Protein AF-A0A7C4FKJ3-F1 (afdb_monomer_lite)

Foldseek 3Di:
DPPVVLVVLLVVLVVLLVVLVVLLVVLVVCCVPDVVVSVVSPVVSVVSNVVSVVSNCPSVVPPVPPPPPPPPPDDPDPDPDDDPPPDPPQQFKWWWKAKPPDPGTDTDTFLAEDEDALPIKMFGADMPRDDDDPQKAKDKFQAADDPVPRPVHRHPDTDHNVRGRQVRFDDPVRCVVSVHPCVPQDVPKTKIWIFTDGNHDTSGIYIYIYDD

Secondary structure (DSSP, 8-state):
--HHHHHHHHHHHHHHHHHHHHHHHHHHHHHTT-HHHHHHHHHHHHHHHHHHHHHHHHHHTT------------------------PPPPP--EEEEEETT-SS-EEEPTT-EEEEETT-EEEEEEEESS---TT-EEEETT----GGG--S--BT--EEGGGS-GGGSPPHHHHHHTT--GGG--TT-EEEEEEEEETTEEEEEEEEEEE-

Structure (mmCIF, N/CA/C/O backbone):
data_AF-A0A7C4FKJ3-F1
#
_entry.id   AF-A0A7C4FKJ3-F1
#
loop_
_atom_site.group_PDB
_atom_site.id
_atom_site.type_symbol
_atom_site.label_atom_id
_atom_site.label_alt_id
_atom_site.label_comp_id
_atom_site.label_asym_id
_atom_site.label_entity_id
_atom_site.label_seq_id
_atom_site.pdbx_PDB_ins_code
_atom_site.Cartn_x
_atom_site.Cartn_y
_atom_site.Cartn_z
_atom_site.occupancy
_atom_site.B_iso_or_equiv
_atom_site.auth_seq_id
_atom_site.auth_comp_id
_atom_site.auth_asym_id
_atom_site.auth_atom_id
_atom_site.pdbx_PDB_model_num
ATOM 1 N N . MET A 1 1 ? -6.336 28.779 -4.355 1.00 40.38 1 MET A N 1
ATOM 2 C CA . MET A 1 1 ? -6.994 27.960 -3.311 1.00 40.38 1 MET A CA 1
ATOM 3 C C . MET A 1 1 ? -5.995 27.337 -2.314 1.00 40.38 1 MET A C 1
ATOM 5 O O . MET A 1 1 ? -6.356 26.381 -1.655 1.00 40.38 1 MET A O 1
ATOM 9 N N . LEU A 1 2 ? -4.770 27.876 -2.156 1.00 45.72 2 LEU A N 1
ATOM 10 C CA . LEU A 1 2 ? -3.778 27.396 -1.166 1.00 45.72 2 LEU A CA 1
ATOM 11 C C . LEU A 1 2 ? -3.766 28.204 0.150 1.00 45.72 2 LEU A C 1
ATOM 13 O O . LEU A 1 2 ? -3.314 27.712 1.168 1.00 45.72 2 LEU A O 1
ATOM 17 N N . MET A 1 3 ? -4.279 29.438 0.163 1.00 40.69 3 MET A N 1
ATOM 18 C CA . MET A 1 3 ? -4.153 30.328 1.333 1.00 40.69 3 MET A CA 1
ATOM 19 C C . MET A 1 3 ? -5.066 29.942 2.516 1.00 40.69 3 MET A C 1
ATOM 21 O O . MET A 1 3 ? -4.830 30.342 3.656 1.00 40.69 3 MET A O 1
ATOM 25 N N . TRP A 1 4 ? -6.124 29.170 2.246 1.00 43.75 4 TRP A N 1
ATOM 26 C CA . TRP A 1 4 ? -7.105 28.756 3.252 1.00 43.75 4 TRP A CA 1
ATOM 27 C C . TRP A 1 4 ? -6.612 27.595 4.128 1.00 43.75 4 TRP A C 1
ATOM 29 O O . TRP A 1 4 ? -6.963 27.549 5.304 1.00 43.75 4 TRP A O 1
ATOM 39 N N . THR A 1 5 ? -5.774 26.695 3.600 1.00 58.03 5 THR A N 1
ATOM 40 C CA . THR A 1 5 ? -5.262 25.533 4.350 1.00 58.03 5 THR A CA 1
ATOM 41 C C . THR A 1 5 ? -4.243 25.955 5.405 1.00 58.03 5 THR A C 1
ATOM 43 O O . THR A 1 5 ? -4.389 25.591 6.568 1.00 58.03 5 THR A O 1
ATOM 46 N N . ASP A 1 6 ? -3.316 26.847 5.048 1.00 64.25 6 ASP A N 1
ATOM 47 C CA . ASP A 1 6 ? -2.272 27.333 5.964 1.00 64.25 6 ASP A CA 1
ATOM 48 C C . ASP A 1 6 ? -2.853 28.121 7.149 1.00 64.25 6 ASP A C 1
ATOM 50 O O . ASP A 1 6 ? -2.325 28.104 8.261 1.00 64.25 6 ASP A O 1
ATOM 54 N N . THR A 1 7 ? -3.959 28.832 6.914 1.00 72.12 7 THR A N 1
ATOM 55 C CA . THR A 1 7 ? -4.634 29.627 7.946 1.00 72.12 7 THR A CA 1
ATOM 56 C C . THR A 1 7 ? -5.452 28.729 8.876 1.00 72.12 7 THR A C 1
ATOM 58 O O . THR A 1 7 ? -5.447 28.934 10.089 1.00 72.12 7 THR A O 1
ATOM 61 N N . ALA A 1 8 ? -6.107 27.696 8.336 1.00 76.38 8 ALA A N 1
ATOM 62 C CA . ALA A 1 8 ? -6.867 26.724 9.119 1.00 76.38 8 ALA A CA 1
ATOM 63 C C . ALA A 1 8 ? -5.968 25.890 10.050 1.00 76.38 8 ALA A C 1
ATOM 65 O O . ALA A 1 8 ? -6.321 25.676 11.208 1.00 76.38 8 ALA A O 1
ATOM 66 N N . GLU A 1 9 ? -4.788 25.474 9.584 1.00 76.31 9 GLU A N 1
ATOM 67 C CA . GLU A 1 9 ? -3.828 24.698 10.382 1.00 76.31 9 GLU A CA 1
ATOM 68 C C . GLU A 1 9 ? -3.260 25.507 11.554 1.00 76.31 9 GLU A C 1
ATOM 70 O O . GLU A 1 9 ? -3.204 25.018 12.685 1.00 76.31 9 GLU A O 1
ATOM 75 N N . LYS A 1 10 ? -2.922 26.781 11.318 1.00 79.00 10 LYS A N 1
ATOM 76 C CA . LYS A 1 10 ? -2.470 27.705 12.372 1.00 79.00 10 LYS A CA 1
ATOM 77 C C . LYS A 1 10 ? -3.561 27.966 13.408 1.00 79.00 10 LYS A C 1
ATOM 79 O O . LYS A 1 10 ? -3.283 27.945 14.607 1.00 79.00 10 LYS A O 1
ATOM 84 N N . LEU A 1 11 ? -4.803 28.177 12.964 1.00 83.69 11 LEU A N 1
ATOM 85 C CA . LEU A 1 11 ? -5.948 28.369 13.859 1.00 83.69 11 LEU A CA 1
ATOM 86 C C . LEU A 1 11 ? -6.227 27.119 14.700 1.00 83.69 11 LEU A C 1
ATOM 88 O O . LEU A 1 11 ? -6.467 27.235 15.900 1.00 83.69 11 LEU A O 1
ATOM 92 N N . LEU A 1 12 ? -6.144 25.930 14.100 1.00 83.44 12 LEU A N 1
ATOM 93 C CA . LEU A 1 12 ? -6.328 24.667 14.808 1.00 83.44 12 LEU A CA 1
ATOM 94 C C . LEU A 1 12 ? -5.225 24.436 15.850 1.00 83.44 12 LEU A C 1
ATOM 96 O O . LEU A 1 12 ? -5.529 24.076 16.986 1.00 83.44 12 LEU A O 1
ATOM 100 N N . ALA A 1 13 ? -3.960 24.687 15.500 1.00 81.00 13 ALA A N 1
ATOM 101 C CA . ALA A 1 13 ? -2.837 24.554 16.428 1.00 81.00 13 ALA A CA 1
ATOM 102 C C . ALA A 1 13 ? -2.985 25.488 17.642 1.00 81.00 13 ALA A C 1
ATOM 104 O O . ALA A 1 13 ? -2.838 25.049 18.784 1.00 81.00 13 ALA A O 1
ATOM 105 N N . LEU A 1 14 ? -3.354 26.754 17.410 1.00 83.69 14 LEU A N 1
ATOM 106 C CA . LEU A 1 14 ? -3.621 27.721 18.480 1.00 83.69 14 LEU A CA 1
ATOM 107 C C . LEU A 1 14 ? -4.820 27.317 19.344 1.00 83.69 14 LEU A C 1
ATOM 109 O O . LEU A 1 14 ? -4.770 27.462 20.565 1.00 83.69 14 LEU A O 1
ATOM 113 N N . PHE A 1 15 ? -5.875 26.774 18.734 1.00 86.94 15 PHE A N 1
ATOM 114 C CA . PHE A 1 15 ? -7.052 26.298 19.456 1.00 86.94 15 PHE A CA 1
ATOM 115 C C . PHE A 1 15 ? -6.709 25.141 20.403 1.00 86.94 15 PHE A C 1
ATOM 117 O O . PHE A 1 15 ? -7.060 25.187 21.580 1.00 86.94 15 PHE A O 1
ATOM 124 N N . VAL A 1 16 ? -5.969 24.135 19.923 1.00 86.00 16 VAL A N 1
ATOM 125 C CA . VAL A 1 16 ? -5.543 22.980 20.735 1.00 86.00 16 VAL A CA 1
ATOM 126 C C . VAL A 1 16 ? -4.619 23.413 21.876 1.00 86.00 16 VAL A C 1
ATOM 128 O O . VAL A 1 16 ? -4.775 22.949 23.007 1.00 86.00 16 VAL A O 1
ATOM 131 N N . LEU A 1 17 ? -3.697 24.340 21.609 1.00 84.56 17 LEU A N 1
ATOM 132 C CA . LEU A 1 17 ? -2.782 24.881 22.614 1.00 84.56 17 LEU A CA 1
ATOM 133 C C . LEU A 1 17 ? -3.544 25.672 23.693 1.00 84.56 17 LEU A C 1
ATOM 135 O O . LEU A 1 17 ? -3.317 25.468 24.887 1.00 84.56 17 LEU A O 1
ATOM 139 N N . GLY A 1 18 ? -4.515 26.497 23.289 1.00 86.44 18 GLY A N 1
ATOM 140 C CA . GLY A 1 18 ? -5.412 27.205 24.206 1.00 86.44 18 GLY A CA 1
ATOM 141 C C . GLY A 1 18 ? -6.252 26.261 25.071 1.00 86.44 18 GLY A C 1
ATOM 142 O O . GLY A 1 18 ? -6.428 26.504 26.264 1.00 86.44 18 GLY A O 1
ATOM 143 N N . LEU A 1 19 ? -6.706 25.141 24.504 1.00 88.19 19 LEU A N 1
ATOM 144 C CA . LEU A 1 19 ? -7.462 24.115 25.224 1.00 88.19 19 LEU A CA 1
ATOM 145 C C . LEU A 1 19 ? -6.593 23.421 26.288 1.00 88.19 19 LEU A C 1
ATOM 147 O O . LEU A 1 19 ? -7.054 23.199 27.407 1.00 88.19 19 LEU A O 1
ATOM 151 N N . GLY A 1 20 ? -5.314 23.171 25.990 1.00 85.31 20 GLY A N 1
ATOM 152 C CA . GLY A 1 20 ? -4.337 22.685 26.970 1.00 85.31 20 GLY A CA 1
ATOM 153 C C . GLY A 1 20 ? -4.140 23.649 28.146 1.00 85.31 20 GLY A C 1
ATOM 154 O O . GLY A 1 20 ? -4.200 23.229 29.301 1.00 85.31 20 GLY A O 1
ATOM 155 N N . ILE A 1 21 ? -3.988 24.951 27.873 1.00 86.75 21 ILE A N 1
ATOM 156 C CA . ILE A 1 21 ? -3.870 25.988 28.916 1.00 86.75 21 ILE A CA 1
ATOM 157 C C . ILE A 1 21 ? -5.138 26.051 29.776 1.00 86.75 21 ILE A C 1
ATOM 159 O O . ILE A 1 21 ? -5.052 26.109 31.003 1.00 86.75 21 ILE A O 1
ATOM 163 N N . LEU A 1 22 ? -6.317 25.986 29.154 1.00 90.81 22 LEU A N 1
ATOM 164 C CA . LEU A 1 22 ? -7.595 25.992 29.865 1.00 90.81 22 LEU A CA 1
ATOM 165 C C . LEU A 1 22 ? -7.729 24.784 30.806 1.00 90.81 22 LEU A C 1
ATOM 167 O O . LEU A 1 22 ? -8.156 24.939 31.950 1.00 90.81 22 LEU A O 1
ATOM 171 N N . ILE A 1 23 ? -7.324 23.591 30.355 1.00 88.88 23 ILE A N 1
ATOM 172 C CA . ILE A 1 23 ? -7.317 22.376 31.183 1.00 88.88 23 ILE A CA 1
ATOM 173 C C . ILE A 1 23 ? -6.363 22.532 32.376 1.00 88.88 23 ILE A C 1
ATOM 175 O O . ILE A 1 23 ? -6.705 22.116 33.484 1.00 88.88 23 ILE A O 1
ATOM 179 N N . LEU A 1 24 ? -5.198 23.158 32.187 1.00 87.38 24 LEU A N 1
ATOM 180 C CA . LEU A 1 24 ? -4.253 23.421 33.277 1.00 87.38 24 LEU A CA 1
ATOM 181 C C . LEU A 1 24 ? -4.809 24.431 34.296 1.00 87.38 24 LEU A C 1
ATOM 183 O O . LEU A 1 24 ? -4.654 24.225 35.497 1.00 87.38 24 LEU A O 1
ATOM 187 N N . MET A 1 25 ? -5.526 25.469 33.851 1.00 89.12 25 MET A N 1
ATOM 188 C CA . MET A 1 25 ? -6.231 26.387 34.760 1.00 89.12 25 MET A CA 1
ATOM 189 C C . MET A 1 25 ? -7.344 25.680 35.544 1.00 89.12 25 MET A C 1
ATOM 191 O O . MET A 1 25 ? -7.481 25.872 36.752 1.00 89.12 25 MET A O 1
ATOM 195 N N . LEU A 1 26 ? -8.118 24.813 34.883 1.00 87.38 26 LEU A N 1
ATOM 196 C CA . LEU A 1 26 ? -9.128 23.977 35.538 1.00 87.38 26 LEU A CA 1
ATOM 197 C C . LEU A 1 26 ? -8.502 23.030 36.567 1.00 87.38 26 LEU A C 1
ATOM 199 O O . LEU A 1 26 ? -9.089 22.812 37.626 1.00 87.38 26 LEU A O 1
ATOM 203 N N . ALA A 1 27 ? -7.307 22.501 36.294 1.00 87.56 27 ALA A N 1
ATOM 204 C CA . ALA A 1 27 ? -6.584 21.658 37.236 1.00 87.56 27 ALA A CA 1
ATOM 205 C C . ALA A 1 27 ? -6.264 22.401 38.544 1.00 87.56 27 ALA A C 1
ATOM 207 O O . ALA A 1 27 ? -6.448 21.822 39.612 1.00 87.56 27 ALA A O 1
ATOM 208 N N . ASP A 1 28 ? -5.864 23.676 38.479 1.00 86.25 28 ASP A N 1
ATOM 209 C CA . ASP A 1 28 ? -5.586 24.499 39.668 1.00 86.25 28 ASP A CA 1
ATOM 210 C C . ASP A 1 28 ? -6.849 24.756 40.507 1.00 86.25 28 ASP A C 1
ATOM 212 O O . ASP A 1 28 ? -6.847 24.623 41.734 1.00 86.25 28 ASP A O 1
ATOM 216 N N . ILE A 1 29 ? -7.981 25.018 39.845 1.00 88.75 29 ILE A N 1
ATOM 217 C CA . ILE A 1 29 ? -9.279 25.170 40.518 1.00 88.75 29 ILE A CA 1
ATOM 218 C C . ILE A 1 29 ? -9.684 23.852 41.195 1.00 88.75 29 ILE A C 1
ATOM 220 O O . ILE A 1 29 ? -10.064 23.841 42.367 1.00 88.75 29 ILE A O 1
ATOM 224 N N . ILE A 1 30 ? -9.568 22.725 40.485 1.00 87.25 30 ILE A N 1
ATOM 225 C CA . ILE A 1 30 ? -9.930 21.394 40.993 1.00 87.25 30 ILE A CA 1
ATOM 226 C C . ILE A 1 30 ? -8.977 20.949 42.108 1.00 87.25 30 ILE A C 1
ATOM 228 O O . ILE A 1 30 ? -9.415 20.263 43.033 1.00 87.25 30 ILE A O 1
ATOM 232 N N . ALA A 1 31 ? -7.709 21.372 42.094 1.00 85.56 31 ALA A N 1
ATOM 233 C CA . ALA A 1 31 ? -6.722 21.033 43.121 1.00 85.56 31 ALA A CA 1
ATOM 234 C C . ALA A 1 31 ? -7.134 21.501 44.522 1.00 85.56 31 ALA A C 1
ATOM 236 O O . ALA A 1 31 ? -6.761 20.862 45.510 1.00 85.56 31 ALA A O 1
ATOM 237 N N . ARG A 1 32 ? -7.955 22.558 44.610 1.00 85.75 32 ARG A N 1
ATOM 238 C CA . ARG A 1 32 ? -8.523 23.057 45.873 1.00 85.75 32 ARG A CA 1
ATOM 239 C C . ARG A 1 32 ? -9.568 22.119 46.482 1.00 85.75 32 ARG A C 1
ATOM 241 O O . ARG A 1 32 ? -9.760 22.146 47.691 1.00 85.75 32 ARG A O 1
ATOM 248 N N . PHE A 1 33 ? -10.209 21.277 45.670 1.00 87.12 33 PHE A N 1
ATOM 249 C CA . PHE A 1 33 ? -11.280 20.369 46.100 1.00 87.12 33 PHE A CA 1
ATOM 250 C C . PHE A 1 33 ? -10.857 18.897 46.093 1.00 87.12 33 PHE A C 1
ATOM 252 O O . PHE A 1 33 ? -11.266 18.127 46.959 1.00 87.12 33 PHE A O 1
ATOM 259 N N . ASN A 1 34 ? -10.061 18.475 45.106 1.00 87.25 34 ASN A N 1
ATOM 260 C CA . ASN A 1 34 ? -9.635 17.090 44.946 1.00 87.25 34 ASN A CA 1
ATOM 261 C C . ASN A 1 34 ? -8.293 16.994 44.203 1.00 87.25 34 ASN A C 1
ATOM 263 O O . ASN A 1 34 ? -8.230 17.040 42.972 1.00 87.25 34 ASN A O 1
ATOM 267 N N . ARG A 1 35 ? -7.216 16.778 44.968 1.00 78.75 35 ARG A N 1
ATOM 268 C CA . ARG A 1 35 ? -5.844 16.678 44.444 1.00 78.75 35 ARG A CA 1
ATOM 269 C C . ARG A 1 35 ? -5.640 15.520 43.462 1.00 78.75 35 ARG A C 1
ATOM 271 O O . ARG A 1 35 ? -4.864 15.659 42.523 1.00 78.75 35 ARG A O 1
ATOM 278 N N . THR A 1 36 ? -6.345 14.404 43.634 1.00 81.94 36 THR A N 1
ATOM 279 C CA . THR A 1 36 ? -6.221 13.238 42.745 1.00 81.94 36 THR A CA 1
ATOM 280 C C . THR A 1 36 ? -6.838 13.516 41.377 1.00 81.94 36 THR A C 1
ATOM 282 O O . THR A 1 36 ? -6.245 13.194 40.352 1.00 81.94 36 THR A O 1
ATOM 285 N N . LYS A 1 37 ? -8.004 14.175 41.343 1.00 81.50 37 LYS A N 1
ATOM 286 C CA . LYS A 1 37 ? -8.643 14.587 40.082 1.00 81.50 37 LYS A CA 1
ATOM 287 C C . LYS A 1 37 ? -7.866 15.706 39.389 1.00 81.50 37 LYS A C 1
ATOM 289 O O . LYS A 1 37 ? -7.751 15.692 38.169 1.00 81.50 37 LYS A O 1
ATOM 294 N N . ALA A 1 38 ? -7.278 16.618 40.161 1.00 82.25 38 ALA A N 1
ATOM 295 C CA . ALA A 1 38 ? -6.415 17.664 39.624 1.00 82.25 38 ALA A CA 1
ATOM 296 C C . ALA A 1 38 ? -5.191 17.089 38.903 1.00 82.25 38 ALA A C 1
ATOM 298 O O . ALA A 1 38 ? -4.871 17.536 37.808 1.00 82.25 38 ALA A O 1
ATOM 299 N N . TRP A 1 39 ? -4.562 16.045 39.451 1.00 85.31 39 TRP A N 1
ATOM 300 C CA . TRP A 1 39 ? -3.435 15.375 38.796 1.00 85.31 39 TRP A CA 1
ATOM 301 C C . TRP A 1 39 ? -3.794 14.787 37.427 1.00 85.31 39 TRP A C 1
ATOM 303 O O . TRP A 1 39 ? -3.009 14.899 36.488 1.00 85.31 39 TRP A O 1
ATOM 313 N N . ILE A 1 40 ? -4.997 14.226 37.277 1.00 87.62 40 ILE A N 1
ATOM 314 C CA . ILE A 1 40 ? -5.490 13.739 35.979 1.00 87.62 40 ILE A CA 1
ATOM 315 C C . ILE A 1 40 ? -5.603 14.904 34.986 1.00 87.62 40 ILE A C 1
ATOM 317 O O . ILE A 1 40 ? -5.161 14.784 33.844 1.00 87.62 40 ILE A O 1
ATOM 321 N N . CYS A 1 41 ? -6.133 16.051 35.423 1.00 86.12 41 CYS A N 1
ATOM 322 C CA . CYS A 1 41 ? -6.208 17.258 34.599 1.00 86.12 41 CYS A CA 1
ATOM 323 C C . CYS A 1 41 ? -4.819 17.814 34.248 1.00 86.12 41 CYS A C 1
ATOM 325 O O . CYS A 1 41 ? -4.630 18.264 33.125 1.00 86.12 41 CYS A O 1
ATOM 327 N N . VAL A 1 42 ? -3.835 17.735 35.149 1.00 88.00 42 VAL A N 1
ATOM 328 C CA . VAL A 1 42 ? -2.447 18.140 34.864 1.00 88.00 42 VAL A CA 1
ATOM 329 C C . VAL A 1 42 ? -1.833 17.264 33.773 1.00 88.00 42 VAL A C 1
ATOM 331 O O . VAL A 1 42 ? -1.284 17.795 32.811 1.00 88.00 42 VAL A O 1
ATOM 334 N N . VAL A 1 43 ? -1.959 15.936 33.876 1.00 90.06 43 VAL A N 1
ATOM 335 C CA . VAL A 1 43 ? -1.438 15.004 32.858 1.00 90.06 43 VAL A CA 1
ATOM 336 C C . VAL A 1 43 ? -2.126 15.230 31.513 1.00 90.06 43 VAL A C 1
ATOM 338 O O . VAL A 1 43 ? -1.463 15.305 30.479 1.00 90.06 43 VAL A O 1
ATOM 341 N N . LEU A 1 44 ? -3.450 15.390 31.524 1.00 87.69 44 LEU A N 1
ATOM 342 C CA . LEU A 1 44 ? -4.222 15.648 30.314 1.00 87.69 44 LEU A CA 1
ATOM 343 C C . LEU A 1 44 ? -3.849 17.003 29.690 1.00 87.69 44 LEU A C 1
ATOM 345 O O . LEU A 1 44 ? -3.604 17.079 28.491 1.00 87.69 44 LEU A O 1
ATOM 349 N N . GLY A 1 45 ? -3.734 18.057 30.497 1.00 86.31 45 GLY A N 1
ATOM 350 C CA . GLY A 1 45 ? -3.329 19.390 30.054 1.00 86.31 45 GLY A CA 1
ATOM 351 C C . GLY A 1 45 ? -1.918 19.405 29.471 1.00 86.31 45 GLY A C 1
ATOM 352 O O . GLY A 1 45 ? -1.710 19.982 28.409 1.00 86.31 45 GLY A O 1
ATOM 353 N N . ALA A 1 46 ? -0.969 18.701 30.096 1.00 86.44 46 ALA A N 1
ATOM 354 C CA . ALA A 1 46 ? 0.390 18.546 29.580 1.00 86.44 46 ALA A CA 1
ATOM 355 C C . ALA A 1 46 ? 0.421 17.811 28.229 1.00 86.44 46 ALA A C 1
ATOM 357 O O . ALA A 1 46 ? 1.175 18.200 27.339 1.00 86.44 46 ALA A O 1
ATOM 358 N N . LEU A 1 47 ? -0.429 16.796 28.042 1.00 89.19 47 LEU A N 1
ATOM 359 C CA . LEU A 1 47 ? -0.554 16.082 26.771 1.00 89.19 47 LEU A CA 1
ATOM 360 C C . LEU A 1 47 ? -1.102 16.996 25.667 1.00 89.19 47 LEU A C 1
ATOM 362 O O . LEU A 1 47 ? -0.514 17.075 24.590 1.00 89.19 47 LEU A O 1
ATOM 366 N N . PHE A 1 48 ? -2.178 17.738 25.943 1.00 84.69 48 PHE A N 1
ATOM 367 C CA . PHE A 1 48 ? -2.736 18.710 24.996 1.00 84.69 48 PHE A CA 1
ATOM 368 C C . PHE A 1 48 ? -1.763 19.852 24.691 1.00 84.69 48 PHE A C 1
ATOM 370 O O . PHE A 1 48 ? -1.650 20.270 23.541 1.00 84.69 48 PHE A O 1
ATOM 377 N N . PHE A 1 49 ? -1.017 20.322 25.690 1.00 83.56 49 PHE A N 1
ATOM 378 C CA . PHE A 1 49 ? 0.000 21.353 25.517 1.00 83.56 49 PHE A CA 1
ATOM 379 C C . PHE A 1 49 ? 1.190 20.852 24.688 1.00 83.56 49 PHE A C 1
ATOM 381 O O . PHE A 1 49 ? 1.657 21.565 23.806 1.00 83.56 49 PHE A O 1
ATOM 388 N N . GLY A 1 50 ? 1.645 19.614 24.904 1.00 82.62 50 GLY A N 1
ATOM 389 C CA . GLY A 1 50 ? 2.718 18.998 24.118 1.00 82.62 50 GLY A CA 1
ATOM 390 C C . GLY A 1 50 ? 2.322 18.771 22.658 1.00 82.62 50 GLY A C 1
ATOM 391 O O . GLY A 1 50 ? 3.064 19.142 21.750 1.00 82.62 50 GLY A O 1
ATOM 392 N N . VAL A 1 51 ? 1.124 18.230 22.421 1.00 85.94 51 VAL A N 1
ATOM 393 C CA . VAL A 1 51 ? 0.589 18.031 21.065 1.00 85.94 51 VAL A CA 1
ATOM 394 C C . VAL A 1 51 ? 0.350 19.379 20.378 1.00 85.94 51 VAL A C 1
ATOM 396 O O . VAL A 1 51 ? 0.815 19.587 19.260 1.00 85.94 51 VAL A O 1
ATOM 399 N N . GLY A 1 52 ? -0.311 20.323 21.052 1.00 83.38 52 GLY A N 1
ATOM 400 C CA . GLY A 1 52 ? -0.561 21.667 20.528 1.00 83.38 52 GLY A CA 1
ATOM 401 C C . GLY A 1 52 ? 0.729 22.436 20.241 1.00 83.38 52 GLY A C 1
ATOM 402 O O . GLY A 1 52 ? 0.846 23.058 19.190 1.00 83.38 52 GLY A O 1
ATOM 403 N N . GLY A 1 53 ? 1.724 22.338 21.124 1.00 83.75 53 GLY A N 1
ATOM 404 C CA . GLY A 1 53 ? 3.050 22.927 20.944 1.00 83.75 53 GLY A CA 1
ATOM 405 C C . GLY A 1 53 ? 3.808 22.331 19.759 1.00 83.75 53 GLY A C 1
ATOM 406 O O . GLY A 1 53 ? 4.415 23.076 18.996 1.00 83.75 53 GLY A O 1
ATOM 407 N N . TYR A 1 54 ? 3.719 21.015 19.543 1.00 83.81 54 TYR A N 1
ATOM 408 C CA . TYR A 1 54 ? 4.302 20.357 18.372 1.00 83.81 54 TYR A CA 1
ATOM 409 C C . TYR A 1 54 ? 3.652 20.824 17.060 1.00 83.81 54 TYR A C 1
ATOM 411 O O . TYR A 1 54 ? 4.354 21.176 16.113 1.00 83.81 54 TYR A O 1
ATOM 419 N N . TYR A 1 55 ? 2.320 20.905 17.010 1.00 81.56 55 TYR A N 1
ATOM 420 C CA . TYR A 1 55 ? 1.618 21.428 15.833 1.00 81.56 55 TYR A CA 1
ATOM 421 C C . TYR A 1 55 ? 1.878 22.920 15.610 1.00 81.56 55 TYR A C 1
ATOM 423 O O . TYR A 1 55 ? 2.070 23.338 14.472 1.00 81.56 55 TYR A O 1
ATOM 431 N N . ALA A 1 56 ? 1.944 23.724 16.674 1.00 81.62 56 ALA A N 1
ATOM 432 C CA . ALA A 1 56 ? 2.311 25.133 16.579 1.00 81.62 56 ALA A CA 1
ATOM 433 C C . ALA A 1 56 ? 3.754 25.293 16.079 1.00 81.62 56 ALA A C 1
ATOM 435 O O . ALA A 1 56 ? 4.008 26.118 15.208 1.00 81.62 56 ALA A O 1
ATOM 436 N N . TYR A 1 57 ? 4.687 24.464 16.554 1.00 82.81 57 TYR A N 1
ATOM 437 C CA . TYR A 1 57 ? 6.056 24.432 16.050 1.00 82.81 57 TYR A CA 1
ATOM 438 C C . TYR A 1 57 ? 6.080 24.146 14.545 1.00 82.81 57 TYR A C 1
ATOM 440 O O . TYR A 1 57 ? 6.662 24.930 13.807 1.00 82.81 57 TYR A O 1
ATOM 448 N N . LEU A 1 58 ? 5.385 23.113 14.065 1.00 78.81 58 LEU A N 1
ATOM 449 C CA . LEU A 1 58 ? 5.309 22.806 12.630 1.00 78.81 58 LEU A CA 1
ATOM 450 C C . LEU A 1 58 ? 4.619 23.899 11.795 1.00 78.81 58 LEU A C 1
ATOM 452 O O . LEU A 1 58 ? 4.961 24.081 10.630 1.00 78.81 58 LEU A O 1
ATOM 456 N N . ALA A 1 59 ? 3.645 24.608 12.370 1.00 75.06 59 ALA A N 1
ATOM 457 C CA . ALA A 1 59 ? 2.875 25.636 11.671 1.00 75.06 59 ALA A CA 1
ATOM 458 C C . ALA A 1 59 ? 3.561 27.020 11.647 1.00 75.06 59 ALA A C 1
ATOM 460 O O . ALA A 1 59 ? 3.313 27.809 10.730 1.00 75.06 59 ALA A O 1
ATOM 461 N N . PHE A 1 60 ? 4.384 27.342 12.656 1.00 72.50 60 PHE A N 1
ATOM 462 C CA . PHE A 1 60 ? 5.057 28.643 12.809 1.00 72.50 60 PHE A CA 1
ATOM 463 C C . PHE A 1 60 ? 6.556 28.613 12.511 1.00 72.50 60 PHE A C 1
ATOM 465 O O . PHE A 1 60 ? 7.084 29.609 12.020 1.00 72.50 60 PHE A O 1
ATOM 472 N N . THR A 1 61 ? 7.250 27.507 12.781 1.00 68.00 61 THR A N 1
ATOM 473 C CA . THR A 1 61 ? 8.557 27.266 12.164 1.00 68.00 61 THR A CA 1
ATOM 474 C C . THR A 1 61 ? 8.266 26.719 10.783 1.00 68.00 61 THR A C 1
ATOM 476 O O . THR A 1 61 ? 7.409 25.855 10.644 1.00 68.00 61 THR A O 1
ATOM 479 N N . GLU A 1 62 ? 8.880 27.266 9.742 1.00 57.69 62 GLU A N 1
ATOM 480 C CA . GLU A 1 62 ? 8.606 26.895 8.355 1.00 57.69 62 GLU A CA 1
ATOM 481 C C . GLU A 1 62 ? 9.089 25.467 8.020 1.00 57.69 62 GLU A C 1
ATOM 483 O O . GLU A 1 62 ? 9.825 25.256 7.067 1.00 57.69 62 GLU A O 1
ATOM 488 N N . TYR A 1 63 ? 8.607 24.447 8.736 1.00 47.62 63 TYR A N 1
ATOM 489 C CA . TYR A 1 63 ? 8.501 23.080 8.231 1.00 47.62 63 TYR A CA 1
ATOM 490 C C . TYR A 1 63 ? 7.262 22.930 7.336 1.00 47.62 63 TYR A C 1
ATOM 492 O O . TYR A 1 63 ? 6.705 21.853 7.138 1.00 47.62 63 TYR A O 1
ATOM 500 N N . SER A 1 64 ? 6.863 24.038 6.712 1.00 44.03 64 SER A N 1
ATOM 501 C CA . SER A 1 64 ? 6.371 23.998 5.355 1.00 44.03 64 SER A CA 1
ATOM 502 C C . SER A 1 64 ? 7.515 23.412 4.530 1.00 44.03 64 SER A C 1
ATOM 504 O O . SER A 1 64 ? 8.438 24.115 4.125 1.00 44.03 64 SER A O 1
ATOM 506 N N . ALA A 1 65 ? 7.465 22.106 4.276 1.00 41.09 65 ALA A N 1
ATOM 507 C CA . ALA A 1 65 ? 8.073 21.533 3.089 1.00 41.09 65 ALA A CA 1
ATOM 508 C C . ALA A 1 65 ? 7.382 22.167 1.868 1.00 41.09 65 ALA A C 1
ATOM 510 O O . ALA A 1 65 ? 6.635 21.524 1.135 1.00 41.09 65 ALA A O 1
ATOM 511 N N . LYS A 1 66 ? 7.619 23.467 1.662 1.00 41.44 66 LYS A N 1
ATOM 512 C CA . LYS A 1 66 ? 7.533 24.127 0.377 1.00 41.44 66 LYS A CA 1
ATOM 513 C C . LYS A 1 66 ? 8.599 23.435 -0.452 1.00 41.44 66 LYS A C 1
ATOM 515 O O . LYS A 1 66 ? 9.737 23.884 -0.537 1.00 41.44 66 LYS A O 1
ATOM 520 N N . MET A 1 67 ? 8.225 22.313 -1.065 1.00 36.94 67 MET A N 1
ATOM 521 C CA . MET A 1 67 ? 8.806 21.989 -2.355 1.00 36.94 67 MET A CA 1
ATOM 522 C C . MET A 1 67 ? 8.746 23.289 -3.161 1.00 36.94 67 MET A C 1
ATOM 524 O O . MET A 1 67 ? 7.670 23.898 -3.221 1.00 36.94 67 MET A O 1
ATOM 528 N N . PRO A 1 68 ? 9.871 23.782 -3.695 1.00 34.16 68 PRO A N 1
ATOM 529 C CA . PRO A 1 68 ? 9.840 24.977 -4.504 1.00 34.16 68 PRO A CA 1
ATOM 530 C C . PRO A 1 68 ? 8.918 24.674 -5.679 1.00 34.16 68 PRO A C 1
ATOM 532 O O . PRO A 1 68 ? 9.220 23.848 -6.539 1.00 34.16 68 PRO A O 1
ATOM 535 N N . ASN A 1 69 ? 7.758 25.323 -5.683 1.00 43.81 69 ASN A N 1
ATOM 536 C CA . ASN A 1 69 ? 6.924 25.412 -6.858 1.00 43.81 69 ASN A CA 1
ATOM 537 C C . ASN A 1 69 ? 7.688 26.340 -7.804 1.00 43.81 69 ASN A C 1
ATOM 539 O O . ASN A 1 69 ? 7.517 27.559 -7.774 1.00 43.81 69 ASN A O 1
ATOM 543 N N . VAL A 1 70 ? 8.629 25.768 -8.558 1.00 31.58 70 VAL A N 1
ATOM 544 C CA . VAL A 1 70 ? 9.280 26.451 -9.670 1.00 31.58 70 VAL A CA 1
ATOM 545 C C . VAL A 1 70 ? 8.204 26.593 -10.737 1.00 31.58 70 VAL A C 1
ATOM 547 O O . VAL A 1 70 ? 8.051 25.764 -11.629 1.00 31.58 70 VAL A O 1
ATOM 550 N N . ALA A 1 71 ? 7.404 27.646 -10.597 1.00 37.50 71 ALA A N 1
ATOM 551 C CA . ALA A 1 71 ? 6.648 28.206 -11.693 1.00 37.50 71 ALA A CA 1
ATOM 552 C C . ALA A 1 71 ? 7.672 28.801 -12.663 1.00 37.50 71 ALA A C 1
ATOM 554 O O . ALA A 1 71 ? 8.022 29.978 -12.591 1.00 37.50 71 ALA A O 1
ATOM 555 N N . THR A 1 72 ? 8.206 27.962 -13.546 1.00 33.62 72 THR A N 1
ATOM 556 C CA . THR A 1 72 ? 8.870 28.440 -14.753 1.00 33.62 72 THR A CA 1
ATOM 557 C C . THR A 1 72 ? 7.808 29.203 -15.549 1.00 33.62 72 THR A C 1
ATOM 559 O O . THR A 1 72 ? 6.724 28.650 -15.765 1.00 33.62 72 THR A O 1
ATOM 562 N N . PRO A 1 73 ? 8.046 30.465 -15.949 1.00 36.81 73 PRO A N 1
ATOM 563 C CA . PRO A 1 73 ? 7.078 31.220 -16.730 1.00 36.81 73 PRO A CA 1
ATOM 564 C C . PRO A 1 73 ? 6.770 30.433 -17.995 1.00 36.81 73 PRO A C 1
ATOM 566 O O . PRO A 1 73 ? 7.686 30.073 -18.729 1.00 36.81 73 PRO A O 1
ATOM 569 N N . THR A 1 74 ? 5.493 30.139 -18.223 1.00 38.28 74 THR A N 1
ATOM 570 C CA . THR A 1 74 ? 4.999 29.513 -19.446 1.00 38.28 74 THR A CA 1
ATOM 571 C C . THR A 1 74 ? 5.439 30.382 -20.624 1.00 38.28 74 THR A C 1
ATOM 573 O O . THR A 1 74 ? 4.892 31.476 -20.788 1.00 38.28 74 THR A O 1
ATOM 576 N N . PRO A 1 75 ? 6.390 29.959 -21.478 1.00 32.78 75 PRO A N 1
ATOM 577 C CA . PRO A 1 75 ? 6.416 30.515 -22.812 1.00 32.78 75 PRO A CA 1
ATOM 578 C C . PRO A 1 75 ? 5.150 29.985 -23.483 1.00 32.78 75 PRO A C 1
ATOM 580 O O . PRO A 1 75 ? 4.777 28.822 -23.292 1.00 32.78 75 PRO A O 1
ATOM 583 N N . ALA A 1 76 ? 4.465 30.823 -24.251 1.00 38.00 76 ALA A N 1
ATOM 584 C CA . ALA A 1 76 ? 3.448 30.363 -25.180 1.00 38.00 76 ALA A CA 1
ATOM 585 C C . ALA A 1 76 ? 4.125 29.447 -26.213 1.00 38.00 76 ALA A C 1
ATOM 587 O O . ALA A 1 76 ? 4.540 29.878 -27.283 1.00 38.00 76 ALA A O 1
ATOM 588 N N . VAL A 1 77 ? 4.313 28.179 -25.855 1.00 34.03 77 VAL A N 1
ATOM 589 C CA . VAL A 1 77 ? 4.770 27.143 -26.765 1.00 34.03 77 VAL A CA 1
ATOM 590 C C . VAL A 1 77 ? 3.507 26.561 -27.361 1.00 34.03 77 VAL A C 1
ATOM 592 O O . VAL A 1 77 ? 2.804 25.773 -26.726 1.00 34.03 77 VAL A O 1
ATOM 595 N N . THR A 1 78 ? 3.217 26.970 -28.591 1.00 38.78 78 THR A N 1
ATOM 596 C CA . THR A 1 78 ? 2.475 26.150 -29.544 1.00 38.78 78 THR A CA 1
ATOM 597 C C . THR A 1 78 ? 3.071 24.749 -29.473 1.00 38.78 78 THR A C 1
ATOM 599 O O . THR A 1 78 ? 4.168 24.511 -29.974 1.00 38.78 78 THR A O 1
ATOM 602 N N . ARG A 1 79 ? 2.409 23.834 -28.754 1.00 32.16 79 ARG A N 1
ATOM 603 C CA . ARG A 1 79 ? 2.856 22.448 -28.650 1.00 32.16 79 ARG A CA 1
ATOM 604 C C . ARG A 1 79 ? 2.703 21.821 -30.028 1.00 32.16 79 ARG A C 1
ATOM 606 O O . ARG A 1 79 ? 1.633 21.331 -30.375 1.00 32.16 79 ARG A O 1
ATOM 613 N N . GLN A 1 80 ? 3.791 21.797 -30.788 1.00 34.03 80 GLN A N 1
ATOM 614 C CA . GLN A 1 80 ? 4.055 20.631 -31.610 1.00 34.03 80 GLN A CA 1
ATOM 615 C C . GLN A 1 80 ? 4.082 19.440 -30.656 1.00 34.03 80 GLN A C 1
ATOM 617 O O . GLN A 1 80 ? 4.862 19.390 -29.704 1.00 34.03 80 GLN A O 1
ATOM 622 N N . GLN A 1 81 ? 3.124 18.549 -30.876 1.00 34.78 81 GLN A N 1
ATOM 623 C CA . GLN A 1 81 ? 3.066 17.212 -30.319 1.00 34.78 81 GLN A CA 1
ATOM 624 C C . GLN A 1 81 ? 4.488 16.634 -30.305 1.00 34.78 81 GLN A C 1
ATOM 626 O O . GLN A 1 81 ? 5.101 16.553 -31.373 1.00 34.78 81 GLN A O 1
ATOM 631 N N . PRO A 1 82 ? 5.055 16.282 -29.137 1.00 35.22 82 PRO A N 1
ATOM 632 C CA . PRO A 1 82 ? 6.270 15.492 -29.126 1.00 35.22 82 PRO A CA 1
ATOM 633 C C . PRO A 1 82 ? 5.951 14.244 -29.938 1.00 35.22 82 PRO A C 1
ATOM 635 O O . PRO A 1 82 ? 4.956 13.570 -29.652 1.00 35.22 82 PRO A O 1
ATOM 638 N N . ALA A 1 83 ? 6.739 13.986 -30.984 1.00 37.31 83 ALA A N 1
ATOM 639 C CA . ALA A 1 83 ? 6.709 12.694 -31.642 1.00 37.31 83 ALA A CA 1
ATOM 640 C C . ALA A 1 83 ? 6.762 11.649 -30.530 1.00 37.31 83 ALA A C 1
ATOM 642 O O . ALA A 1 83 ? 7.615 11.748 -29.642 1.00 37.31 83 ALA A O 1
ATOM 643 N N . ALA A 1 84 ? 5.784 10.742 -30.535 1.00 35.31 84 ALA A N 1
ATOM 644 C CA . ALA A 1 84 ? 5.747 9.626 -29.618 1.00 35.31 84 ALA A CA 1
ATOM 645 C C . ALA A 1 84 ? 7.153 9.028 -29.593 1.00 35.31 84 ALA A C 1
ATOM 647 O O . ALA A 1 84 ? 7.627 8.517 -30.608 1.00 35.31 84 ALA A O 1
ATOM 648 N N . VAL A 1 85 ? 7.842 9.153 -28.455 1.00 39.75 85 VAL A N 1
ATOM 649 C CA . VAL A 1 85 ? 8.939 8.240 -28.159 1.00 39.75 85 VAL A CA 1
ATOM 650 C C . VAL A 1 85 ? 8.289 6.873 -28.331 1.00 39.75 85 VAL A C 1
ATOM 652 O O . VAL A 1 85 ? 7.257 6.651 -27.687 1.00 39.75 85 VAL A O 1
ATOM 655 N N . PRO A 1 86 ? 8.768 6.014 -29.247 1.00 35.72 86 PRO A N 1
ATOM 656 C CA . PRO A 1 86 ? 8.223 4.678 -29.356 1.00 35.72 86 PRO A CA 1
ATOM 657 C C . PRO A 1 86 ? 8.309 4.099 -27.953 1.00 35.72 86 PRO A C 1
ATOM 659 O O . PRO A 1 86 ? 9.407 4.006 -27.399 1.00 35.72 86 PRO A O 1
ATOM 662 N N . ALA A 1 87 ? 7.155 3.818 -27.344 1.00 40.50 87 ALA A N 1
ATOM 663 C CA . ALA A 1 87 ? 7.128 3.000 -26.153 1.00 40.50 87 ALA A CA 1
ATOM 664 C C . ALA A 1 87 ? 7.968 1.778 -26.514 1.00 40.50 87 ALA A C 1
ATOM 666 O O . ALA A 1 87 ? 7.697 1.127 -27.531 1.00 40.50 87 ALA A O 1
ATOM 667 N N . ALA A 1 88 ? 9.045 1.540 -25.760 1.00 41.50 88 ALA A N 1
ATOM 668 C CA . ALA A 1 88 ? 9.722 0.261 -25.844 1.00 41.50 88 ALA A CA 1
ATOM 669 C C . ALA A 1 88 ? 8.611 -0.799 -25.768 1.00 41.50 88 ALA A C 1
ATOM 671 O O . ALA A 1 88 ? 7.696 -0.617 -24.954 1.00 41.50 88 ALA A O 1
ATOM 672 N N . PRO A 1 89 ? 8.603 -1.799 -26.669 1.00 45.47 89 PRO A N 1
ATOM 673 C CA . PRO A 1 89 ? 7.526 -2.777 -26.714 1.00 45.47 89 PRO A CA 1
ATOM 674 C C . PRO A 1 89 ? 7.271 -3.264 -25.286 1.00 45.47 89 PRO A C 1
ATOM 676 O O . PRO A 1 89 ? 8.258 -3.510 -24.581 1.00 45.47 89 PRO A O 1
ATOM 679 N N . PRO A 1 90 ? 6.001 -3.305 -24.831 1.00 54.06 90 PRO A N 1
ATOM 680 C CA . PRO A 1 90 ? 5.688 -3.700 -23.466 1.00 54.06 90 PRO A CA 1
ATOM 681 C C . PRO A 1 90 ? 6.425 -5.003 -23.210 1.00 54.06 90 PRO A C 1
ATOM 683 O O . PRO A 1 90 ? 6.310 -5.949 -23.991 1.00 54.06 90 PRO A O 1
ATOM 686 N N . ALA A 1 91 ? 7.294 -5.005 -22.201 1.00 59.69 91 ALA A N 1
ATOM 687 C CA . ALA A 1 91 ? 8.066 -6.194 -21.913 1.00 59.69 91 ALA A CA 1
ATOM 688 C C . ALA A 1 91 ? 7.058 -7.315 -21.630 1.00 59.69 91 ALA A C 1
ATOM 690 O O . ALA A 1 91 ? 6.175 -7.133 -20.792 1.00 59.69 91 ALA A O 1
ATOM 691 N N . ASP A 1 92 ? 7.160 -8.434 -22.349 1.00 77.00 92 ASP A N 1
ATOM 692 C CA . ASP A 1 92 ? 6.260 -9.583 -22.213 1.00 77.00 92 ASP A CA 1
ATOM 693 C C . ASP A 1 92 ? 6.486 -10.268 -20.855 1.00 77.00 92 ASP A C 1
ATOM 695 O O . ASP A 1 92 ? 7.113 -11.324 -20.743 1.00 77.00 92 ASP A O 1
ATOM 699 N N . PHE A 1 93 ? 6.004 -9.642 -19.783 1.00 84.62 93 PHE A N 1
ATOM 700 C CA . PHE A 1 93 ? 6.042 -10.193 -18.441 1.00 84.62 93 PHE A CA 1
ATOM 701 C C . PHE A 1 93 ? 4.685 -10.777 -18.055 1.00 84.62 93 PHE A C 1
ATOM 703 O O . PHE A 1 93 ? 3.633 -10.389 -18.552 1.00 84.62 93 PHE A O 1
ATOM 710 N N . LYS A 1 94 ? 4.712 -11.725 -17.122 1.00 86.44 94 LYS A N 1
ATOM 711 C CA . LYS A 1 94 ? 3.520 -12.288 -16.488 1.00 86.44 94 LYS A CA 1
ATOM 712 C C . LYS A 1 94 ? 3.679 -12.203 -14.983 1.00 86.44 94 LYS A C 1
ATOM 714 O O . LYS A 1 94 ? 4.595 -12.816 -14.434 1.00 86.44 94 LYS A O 1
ATOM 719 N N . LEU A 1 95 ? 2.801 -11.470 -14.314 1.00 88.62 95 LEU A N 1
ATOM 720 C CA . LEU A 1 95 ? 2.790 -11.365 -12.860 1.00 88.62 95 LEU A CA 1
ATOM 721 C C . LEU A 1 95 ? 1.856 -12.428 -12.277 1.00 88.62 95 LEU A C 1
ATOM 723 O O . LEU A 1 95 ? 0.668 -12.463 -12.582 1.00 88.62 95 LEU A O 1
ATOM 727 N N . VAL A 1 96 ? 2.390 -13.296 -11.421 1.00 86.94 96 VAL A N 1
ATOM 728 C CA . VAL A 1 96 ? 1.608 -14.347 -10.761 1.00 86.94 96 VAL A CA 1
ATOM 729 C C . VAL A 1 96 ? 1.120 -13.837 -9.408 1.00 86.94 96 VAL A C 1
ATOM 731 O O . VAL A 1 96 ? 1.924 -13.513 -8.533 1.00 86.94 96 VAL A O 1
ATOM 734 N N . ILE A 1 97 ? -0.195 -13.798 -9.208 1.00 88.50 97 ILE A N 1
ATOM 735 C CA . ILE A 1 97 ? -0.845 -13.322 -7.983 1.00 88.50 97 ILE A CA 1
ATOM 736 C C . ILE A 1 97 ? -1.609 -14.480 -7.341 1.00 88.50 97 ILE A C 1
ATOM 738 O O . ILE A 1 97 ? -2.515 -15.062 -7.928 1.00 88.50 97 ILE A O 1
ATOM 742 N N . SER A 1 98 ? -1.261 -14.822 -6.105 1.00 81.56 98 SER A N 1
ATOM 743 C CA . SER A 1 98 ? -1.966 -15.836 -5.320 1.00 81.56 98 SER A CA 1
ATOM 744 C C . SER A 1 98 ? -2.979 -15.158 -4.411 1.00 81.56 98 SER A C 1
ATOM 746 O O . SER A 1 98 ? -2.592 -14.330 -3.593 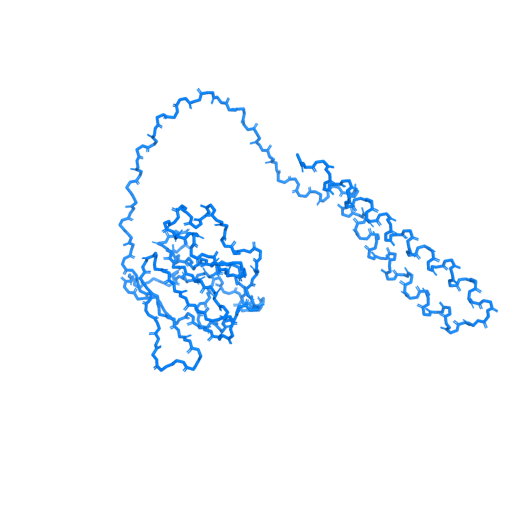1.00 81.56 98 SER A O 1
ATOM 748 N N . VAL A 1 99 ? -4.251 -15.539 -4.495 1.00 85.06 99 VAL A N 1
ATOM 749 C CA . VAL A 1 99 ? -5.311 -15.026 -3.614 1.00 85.06 99 VAL A CA 1
ATOM 750 C C . VAL A 1 99 ? -5.647 -16.079 -2.560 1.00 85.06 99 VAL A C 1
ATOM 752 O O . VAL A 1 99 ? -5.783 -17.261 -2.869 1.00 85.06 99 VAL A O 1
ATOM 755 N N . SER A 1 100 ? -5.754 -15.668 -1.299 1.00 75.50 100 SER A N 1
ATOM 756 C CA . SER A 1 100 ? -6.108 -16.554 -0.190 1.00 75.50 100 SER A CA 1
ATOM 757 C C . SER A 1 100 ? -7.503 -17.140 -0.403 1.00 75.50 100 SER A C 1
ATOM 759 O O . SER A 1 100 ? -8.465 -16.396 -0.580 1.00 75.50 100 SER A O 1
ATOM 761 N N . GLY A 1 101 ? -7.610 -18.470 -0.377 1.00 66.62 101 GLY A N 1
ATOM 762 C CA . GLY A 1 101 ? -8.861 -19.192 -0.627 1.00 66.62 101 GLY A CA 1
ATOM 763 C C . GLY A 1 101 ? -9.163 -19.477 -2.103 1.00 66.62 101 GLY A C 1
ATOM 764 O O . GLY A 1 101 ? -10.132 -20.179 -2.378 1.00 66.62 101 GLY A O 1
ATOM 765 N N . ALA A 1 102 ? -8.344 -18.998 -3.046 1.00 73.88 102 ALA A N 1
ATOM 766 C CA . ALA A 1 102 ? -8.458 -19.365 -4.456 1.00 73.88 102 ALA A CA 1
ATOM 767 C C . ALA A 1 102 ? -7.661 -20.643 -4.764 1.00 73.88 102 ALA A C 1
ATOM 769 O O . ALA A 1 102 ? -6.551 -20.838 -4.269 1.00 73.88 102 ALA A O 1
ATOM 770 N N . SER A 1 103 ? -8.222 -21.508 -5.611 1.00 65.56 103 SER A N 1
ATOM 771 C CA . SER A 1 103 ? -7.606 -22.785 -6.005 1.00 65.56 103 SER A CA 1
ATOM 772 C C . SER A 1 103 ? -6.455 -22.617 -7.001 1.00 65.56 103 SER A C 1
ATOM 774 O O . SER A 1 103 ? -5.594 -23.488 -7.097 1.00 65.56 103 SER A O 1
ATOM 776 N N . ALA A 1 104 ? -6.445 -21.511 -7.749 1.00 66.38 104 ALA A N 1
ATOM 777 C CA . ALA A 1 104 ? -5.459 -21.216 -8.781 1.00 66.38 104 ALA A CA 1
ATOM 778 C C . ALA A 1 104 ? -4.972 -19.761 -8.671 1.00 66.38 104 ALA A C 1
ATOM 780 O O . ALA A 1 104 ? -5.748 -18.885 -8.275 1.00 66.38 104 ALA A O 1
ATOM 781 N N . PRO A 1 105 ? -3.698 -19.486 -9.007 1.00 79.00 105 PRO A N 1
ATOM 782 C CA . PRO A 1 105 ? -3.187 -18.126 -9.064 1.00 79.00 105 PRO A CA 1
ATOM 783 C C . PRO A 1 105 ? -3.745 -17.376 -10.281 1.00 79.00 105 PRO A C 1
ATOM 785 O O . PRO A 1 105 ? -3.972 -17.960 -11.340 1.00 79.00 105 PRO A O 1
ATOM 788 N N . ILE A 1 106 ? -3.905 -16.064 -10.135 1.00 81.25 106 ILE A N 1
ATOM 789 C CA . ILE A 1 106 ? -4.221 -15.142 -11.224 1.00 81.25 106 ILE A CA 1
ATOM 790 C C . ILE A 1 106 ? -2.915 -14.822 -11.956 1.00 81.25 106 ILE A C 1
ATOM 792 O O . ILE A 1 106 ? -1.894 -14.552 -11.321 1.00 81.25 106 ILE A O 1
ATOM 796 N N . ILE A 1 107 ? -2.939 -14.866 -13.286 1.00 84.00 107 ILE A N 1
ATOM 797 C CA . ILE A 1 107 ? -1.804 -14.493 -14.132 1.00 84.00 107 ILE A CA 1
ATOM 798 C C . ILE A 1 107 ? -2.162 -13.169 -14.798 1.00 84.00 107 ILE A C 1
ATOM 800 O O . ILE A 1 107 ? -3.066 -13.147 -15.626 1.00 84.00 107 ILE A O 1
ATOM 804 N N . ALA A 1 108 ? -1.468 -12.099 -14.421 1.00 83.12 108 ALA A N 1
ATOM 805 C CA . ALA A 1 108 ? -1.647 -10.767 -14.988 1.00 83.12 108 ALA A CA 1
ATOM 806 C C . ALA A 1 108 ? -0.640 -10.514 -16.112 1.00 83.12 108 ALA A C 1
ATOM 808 O O . ALA A 1 108 ? 0.553 -10.800 -15.947 1.00 83.12 108 ALA A O 1
ATOM 809 N N . LEU A 1 109 ? -1.113 -9.956 -17.216 1.00 84.38 109 LEU A N 1
ATOM 810 C CA . LEU A 1 109 ? -0.317 -9.428 -18.318 1.00 84.38 109 LEU A CA 1
ATOM 811 C C . LEU A 1 109 ? -0.040 -7.927 -18.114 1.00 84.38 109 LEU A C 1
ATOM 813 O O . LEU A 1 109 ? -0.616 -7.310 -17.211 1.00 84.38 109 LEU A O 1
ATOM 817 N N . PRO A 1 110 ? 0.863 -7.325 -18.907 1.00 83.94 110 PRO A N 1
ATOM 818 C CA . PRO A 1 110 ? 1.086 -5.888 -18.861 1.00 83.94 110 PRO A CA 1
ATOM 819 C C . PRO A 1 110 ? -0.215 -5.130 -19.141 1.00 83.94 110 PRO A C 1
ATOM 821 O O . PRO A 1 110 ? -0.957 -5.481 -20.053 1.00 83.94 110 PRO A O 1
ATOM 824 N N . ASP A 1 111 ? -0.468 -4.102 -18.337 1.00 82.50 111 ASP A N 1
ATOM 825 C CA . ASP A 1 111 ? -1.645 -3.231 -18.367 1.00 82.50 111 ASP A CA 1
ATOM 826 C C . ASP A 1 111 ? -2.992 -3.911 -18.048 1.00 82.50 111 ASP A C 1
ATOM 828 O O . ASP A 1 111 ? -4.034 -3.259 -18.122 1.00 82.50 111 ASP A O 1
ATOM 832 N N . ASP A 1 112 ? -2.986 -5.173 -17.599 1.00 83.12 112 ASP A N 1
ATOM 833 C CA . ASP A 1 112 ? -4.202 -5.846 -17.132 1.00 83.12 112 ASP A CA 1
ATOM 834 C C . ASP A 1 112 ? -4.794 -5.161 -15.895 1.00 83.12 112 ASP A C 1
ATOM 836 O O . ASP A 1 112 ? -4.084 -4.744 -14.973 1.00 83.12 112 ASP A O 1
ATOM 840 N N . GLU A 1 113 ? -6.124 -5.146 -15.838 1.00 84.06 113 GLU A N 1
ATOM 841 C CA . GLU A 1 113 ? -6.899 -4.770 -14.663 1.00 84.06 113 GLU A CA 1
ATOM 842 C C . GLU A 1 113 ? -7.469 -6.019 -13.987 1.00 84.06 113 GLU A C 1
ATOM 844 O O . GLU A 1 113 ? -8.209 -6.799 -14.585 1.00 84.06 113 GLU A O 1
ATOM 849 N N . ILE A 1 114 ? -7.131 -6.209 -12.713 1.00 85.94 114 ILE A N 1
ATOM 850 C CA . ILE A 1 114 ? -7.594 -7.338 -11.909 1.00 85.94 114 ILE A CA 1
ATOM 851 C C . ILE A 1 114 ? -8.514 -6.826 -10.814 1.00 85.94 114 ILE A C 1
ATOM 853 O O . ILE A 1 114 ? -8.111 -6.030 -9.963 1.00 85.94 114 ILE A O 1
ATOM 857 N N . GLU A 1 115 ? -9.731 -7.358 -10.786 1.00 86.50 115 GLU A N 1
ATOM 858 C CA . GLU A 1 115 ? -10.690 -7.091 -9.722 1.00 86.50 115 GLU A CA 1
ATOM 859 C C . GLU A 1 115 ? -10.488 -8.050 -8.537 1.00 86.50 115 GLU A C 1
ATOM 861 O O . GLU A 1 115 ? -10.450 -9.272 -8.690 1.00 86.50 115 GLU A O 1
ATOM 866 N N . LEU A 1 116 ? -10.369 -7.496 -7.328 1.00 83.31 116 LEU A N 1
ATOM 867 C CA . LEU A 1 116 ? -10.240 -8.238 -6.074 1.00 83.31 116 LEU A CA 1
ATOM 868 C C . LEU A 1 116 ? -11.226 -7.713 -5.031 1.00 83.31 116 LEU A C 1
ATOM 870 O O . LEU A 1 116 ? -11.434 -6.510 -4.896 1.00 83.31 116 LEU A O 1
ATOM 874 N N . SER A 1 117 ? -11.787 -8.605 -4.214 1.00 83.50 117 SER A N 1
ATOM 875 C CA . SER A 1 117 ? -12.582 -8.174 -3.059 1.00 83.50 117 SER A CA 1
ATOM 876 C C . SER A 1 117 ? -11.698 -7.493 -2.008 1.00 83.50 117 SER A C 1
ATOM 878 O O . SER A 1 117 ? -10.595 -7.951 -1.704 1.00 83.50 117 SER A O 1
ATOM 880 N N . LYS A 1 118 ? -12.204 -6.454 -1.340 1.00 84.62 118 LYS A N 1
ATOM 881 C CA . LYS A 1 118 ? -11.510 -5.837 -0.191 1.00 84.62 118 LYS A CA 1
ATOM 882 C C . LYS A 1 118 ? -11.292 -6.789 0.989 1.00 84.62 118 LYS A C 1
ATOM 884 O O . LYS A 1 118 ? -10.477 -6.498 1.865 1.00 84.62 118 LYS A O 1
ATOM 889 N N . ARG A 1 119 ? -12.018 -7.911 1.031 1.00 83.06 119 ARG A N 1
ATOM 890 C CA . ARG A 1 119 ? -11.970 -8.897 2.123 1.00 83.06 119 ARG A CA 1
ATOM 891 C C . ARG A 1 119 ? -10.866 -9.939 1.956 1.00 83.06 119 ARG A C 1
ATOM 893 O O . ARG A 1 119 ? -10.578 -10.651 2.915 1.00 83.06 119 ARG A O 1
ATOM 900 N N . VAL A 1 120 ? -10.265 -10.052 0.770 1.00 84.38 120 VAL A N 1
ATOM 901 C CA . VAL A 1 120 ? -9.243 -11.071 0.515 1.00 84.38 120 VAL A CA 1
ATOM 902 C C . VAL A 1 120 ? -7.839 -10.568 0.836 1.00 84.38 120 VAL A C 1
ATOM 904 O O . VAL A 1 120 ? -7.520 -9.382 0.736 1.00 84.38 120 VAL A O 1
ATOM 907 N N . THR A 1 121 ? -6.982 -11.516 1.200 1.00 87.06 121 THR A N 1
ATOM 908 C CA . THR A 1 121 ? -5.531 -11.329 1.256 1.00 87.06 121 THR A CA 1
ATOM 909 C C . THR A 1 121 ? -4.932 -11.972 0.014 1.00 87.06 121 THR A C 1
ATOM 911 O O . THR A 1 121 ? -5.354 -13.059 -0.376 1.00 87.06 121 THR A O 1
ATOM 914 N N . PHE A 1 122 ? -3.943 -11.336 -0.599 1.00 86.25 122 PHE A N 1
ATOM 915 C CA . PHE A 1 122 ? -3.238 -11.852 -1.766 1.00 86.25 122 PHE A CA 1
ATOM 916 C C . PHE A 1 122 ? -1.726 -11.671 -1.621 1.00 86.25 122 PHE A C 1
ATOM 918 O O . PHE A 1 122 ? -1.245 -10.952 -0.746 1.00 86.25 122 PHE A O 1
ATOM 925 N N . THR A 1 123 ? -0.966 -12.342 -2.478 1.00 88.81 123 THR A N 1
ATOM 926 C CA . THR A 1 123 ? 0.495 -12.293 -2.501 1.00 88.81 123 THR A CA 1
ATOM 927 C C . THR A 1 123 ? 0.979 -12.281 -3.939 1.00 88.81 123 THR A C 1
ATOM 929 O O . THR A 1 123 ? 0.580 -13.132 -4.735 1.00 88.81 123 THR A O 1
ATOM 932 N N . LEU A 1 124 ? 1.877 -11.351 -4.258 1.00 89.56 124 LEU A N 1
ATOM 933 C CA . LEU A 1 124 ? 2.628 -11.367 -5.512 1.00 89.56 124 LEU A CA 1
ATOM 934 C C . LEU A 1 124 ? 3.662 -12.493 -5.413 1.00 89.56 124 LEU A C 1
ATOM 936 O O . LEU A 1 124 ? 4.485 -12.486 -4.502 1.00 89.56 124 LEU A O 1
ATOM 940 N N . LYS A 1 125 ? 3.579 -13.510 -6.271 1.00 86.31 125 LYS A N 1
ATOM 941 C CA . LYS A 1 125 ? 4.413 -14.719 -6.175 1.00 86.31 125 LYS A CA 1
ATOM 942 C C . LYS A 1 125 ? 5.716 -14.584 -6.938 1.00 86.31 125 LYS A C 1
ATOM 944 O O . LYS A 1 125 ? 6.767 -14.862 -6.380 1.00 86.31 125 LYS A O 1
ATOM 949 N N . GLU A 1 126 ? 5.628 -14.192 -8.201 1.00 87.12 126 GLU A N 1
ATOM 950 C CA . GLU A 1 126 ? 6.774 -14.095 -9.098 1.00 87.12 126 GLU A CA 1
ATOM 951 C C . GLU A 1 126 ? 6.405 -13.335 -10.373 1.00 87.12 126 GLU A C 1
ATOM 953 O O . GLU A 1 126 ? 5.225 -13.192 -10.712 1.00 87.12 126 GLU A O 1
ATOM 958 N N . ILE A 1 127 ? 7.436 -12.885 -11.084 1.00 86.81 127 ILE A N 1
ATOM 959 C CA . ILE A 1 127 ? 7.338 -12.306 -12.421 1.00 86.81 127 ILE A CA 1
ATOM 960 C C . ILE A 1 127 ? 7.992 -13.298 -13.386 1.00 86.81 127 ILE A C 1
ATOM 962 O O . ILE A 1 127 ? 9.145 -13.681 -13.197 1.00 86.81 127 ILE A O 1
ATOM 966 N N . ARG A 1 128 ? 7.258 -13.736 -14.409 1.00 84.25 128 ARG A N 1
ATOM 967 C CA . ARG A 1 128 ? 7.740 -14.638 -15.469 1.00 84.25 128 ARG A CA 1
ATOM 968 C C . ARG A 1 128 ? 7.864 -13.882 -16.791 1.00 84.25 128 ARG A C 1
ATOM 970 O O . ARG A 1 128 ? 7.278 -12.818 -16.940 1.00 84.25 128 ARG A O 1
ATOM 977 N N . GLY A 1 129 ? 8.576 -14.451 -17.762 1.00 80.12 129 GLY A N 1
ATOM 978 C CA . GLY A 1 129 ? 8.671 -13.913 -19.131 1.00 80.12 129 GLY A CA 1
ATOM 979 C C . GLY A 1 129 ? 9.782 -12.882 -19.347 1.00 80.12 129 GLY A C 1
ATOM 980 O O . GLY A 1 129 ? 10.186 -12.657 -20.481 1.00 80.12 129 GLY A O 1
ATOM 981 N N . LEU A 1 130 ? 10.355 -12.339 -18.269 1.00 81.94 130 LEU A N 1
ATOM 982 C CA . LEU A 1 130 ? 11.536 -11.479 -18.331 1.00 81.94 130 LEU A CA 1
ATOM 983 C C . LEU A 1 130 ? 12.836 -12.295 -18.256 1.00 81.94 130 LEU A C 1
ATOM 985 O O . LEU A 1 130 ? 12.851 -13.366 -17.636 1.00 81.94 130 LEU A O 1
ATOM 989 N N . PRO A 1 131 ? 13.944 -11.791 -18.835 1.00 76.81 131 PRO A N 1
ATOM 990 C CA . PRO A 1 131 ? 15.269 -12.348 -18.600 1.00 76.81 131 PRO A CA 1
ATOM 991 C C . PRO A 1 131 ? 15.568 -12.410 -17.093 1.00 76.81 131 PRO A C 1
ATOM 993 O O . PRO A 1 131 ? 15.230 -11.467 -16.374 1.00 76.81 131 PRO A O 1
ATOM 996 N N . PRO A 1 132 ? 16.200 -13.487 -16.595 1.00 74.62 132 PRO A N 1
ATOM 997 C CA . PRO A 1 132 ? 16.526 -13.604 -15.181 1.00 74.62 132 PRO A CA 1
ATOM 998 C C . PRO A 1 132 ? 17.516 -12.506 -14.775 1.00 74.62 132 PRO A C 1
ATOM 1000 O O . PRO A 1 132 ? 18.686 -12.534 -15.151 1.00 74.62 132 PRO A O 1
ATOM 1003 N N . ASP A 1 133 ? 17.035 -11.543 -13.992 1.00 79.62 133 ASP A N 1
ATOM 1004 C CA . ASP A 1 133 ? 17.824 -10.445 -13.438 1.00 79.62 133 ASP A CA 1
ATOM 1005 C C . ASP A 1 133 ? 17.473 -10.278 -11.950 1.00 79.62 133 ASP A C 1
ATOM 1007 O O . ASP A 1 133 ? 16.292 -10.104 -11.625 1.00 79.62 133 ASP A O 1
ATOM 1011 N N . PRO A 1 134 ? 18.468 -10.306 -11.040 1.00 79.81 134 PRO A N 1
ATOM 1012 C CA . PRO A 1 134 ? 18.251 -10.218 -9.594 1.00 79.81 134 PRO A CA 1
ATOM 1013 C C . PRO A 1 134 ? 17.667 -8.874 -9.131 1.00 79.81 134 PRO A C 1
ATOM 1015 O O . PRO A 1 134 ? 17.242 -8.751 -7.987 1.00 79.81 134 PRO A O 1
ATOM 1018 N N . THR A 1 135 ? 17.657 -7.857 -9.993 1.00 82.88 135 THR A N 1
ATOM 1019 C CA . THR A 1 135 ? 17.100 -6.527 -9.711 1.00 82.88 135 THR A CA 1
ATOM 1020 C C . THR A 1 135 ? 15.630 -6.387 -10.111 1.00 82.88 135 THR A C 1
ATOM 1022 O O . THR A 1 135 ? 15.028 -5.340 -9.843 1.00 82.88 135 THR A O 1
ATOM 1025 N N . THR A 1 136 ? 15.056 -7.419 -10.742 1.00 84.62 136 THR A N 1
ATOM 1026 C CA . THR A 1 136 ? 13.643 -7.456 -11.132 1.00 84.62 136 THR A CA 1
ATOM 1027 C C . THR A 1 136 ? 12.764 -7.524 -9.891 1.00 84.62 136 THR A C 1
ATOM 1029 O O . THR A 1 136 ? 12.886 -8.441 -9.082 1.00 84.62 136 THR A O 1
ATOM 1032 N N . ARG A 1 137 ? 11.856 -6.559 -9.740 1.00 88.06 137 ARG A N 1
ATOM 1033 C CA . ARG A 1 137 ? 10.985 -6.436 -8.567 1.00 88.06 137 ARG A CA 1
ATOM 1034 C C . ARG A 1 137 ? 9.589 -5.951 -8.931 1.00 88.06 137 ARG A C 1
ATOM 1036 O O . ARG A 1 137 ? 9.420 -5.158 -9.854 1.00 88.06 137 ARG A O 1
ATOM 1043 N N . ALA A 1 138 ? 8.600 -6.402 -8.163 1.00 89.06 138 ALA A N 1
ATOM 1044 C CA . ALA A 1 138 ? 7.241 -5.868 -8.195 1.00 89.06 138 ALA A CA 1
ATOM 1045 C C . ALA A 1 138 ? 7.028 -4.931 -7.003 1.00 89.06 138 ALA A C 1
ATOM 1047 O O . ALA A 1 138 ? 7.401 -5.276 -5.882 1.00 89.06 138 ALA A O 1
ATOM 1048 N N . ASN A 1 139 ? 6.417 -3.775 -7.245 1.00 91.75 139 ASN A N 1
ATOM 1049 C CA . ASN A 1 139 ? 6.125 -2.759 -6.237 1.00 91.75 139 ASN A CA 1
ATOM 1050 C C . ASN A 1 139 ? 4.665 -2.306 -6.355 1.00 91.75 139 ASN A C 1
ATOM 1052 O O . ASN A 1 139 ? 4.290 -1.660 -7.331 1.00 91.75 139 ASN A O 1
ATOM 1056 N N . LEU A 1 140 ? 3.840 -2.624 -5.366 1.00 91.31 140 LEU A N 1
ATOM 1057 C CA . LEU A 1 140 ? 2.471 -2.150 -5.242 1.00 91.31 140 LEU A CA 1
ATOM 1058 C C . LEU A 1 140 ? 2.470 -0.741 -4.642 1.00 91.31 140 LEU A C 1
ATOM 1060 O O . LEU A 1 140 ? 2.751 -0.524 -3.463 1.00 91.31 140 LEU A O 1
ATOM 1064 N N . VAL A 1 141 ? 2.082 0.242 -5.450 1.00 89.50 141 VAL A N 1
ATOM 1065 C CA . VAL A 1 141 ? 2.047 1.645 -5.037 1.00 89.50 141 VAL A CA 1
ATOM 1066 C C . VAL A 1 141 ? 1.090 1.828 -3.858 1.00 89.50 141 VAL A C 1
ATOM 1068 O O . VAL A 1 141 ? -0.115 1.607 -3.955 1.00 89.50 141 VAL A O 1
ATOM 1071 N N . GLY A 1 142 ? 1.644 2.273 -2.728 1.00 86.62 142 GLY A N 1
ATOM 1072 C CA . GLY A 1 142 ? 0.900 2.491 -1.489 1.00 86.62 142 GLY A CA 1
ATOM 1073 C C . GLY A 1 142 ? 0.991 1.345 -0.487 1.00 86.62 142 GLY A C 1
ATOM 1074 O O . GLY A 1 142 ? 0.562 1.528 0.649 1.00 86.62 142 GLY A O 1
ATOM 1075 N N . PHE A 1 143 ? 1.574 0.206 -0.842 1.00 89.62 143 PHE A N 1
ATOM 1076 C CA . PHE A 1 143 ? 1.935 -0.819 0.126 1.00 89.62 143 PHE A CA 1
ATOM 1077 C C . PHE A 1 143 ? 3.381 -0.614 0.585 1.00 89.62 143 PHE A C 1
ATOM 1079 O O . PHE A 1 143 ? 4.238 -0.182 -0.177 1.00 89.62 143 PHE A O 1
ATOM 1086 N N . VAL A 1 144 ? 3.627 -0.846 1.871 1.00 84.62 144 VAL A N 1
ATOM 1087 C CA . VAL A 1 144 ? 4.976 -0.903 2.432 1.00 84.62 144 VAL A CA 1
ATOM 1088 C C . VAL A 1 144 ? 4.975 -2.095 3.386 1.00 84.62 144 VAL A C 1
ATOM 1090 O O . VAL A 1 144 ? 4.142 -2.117 4.305 1.00 84.62 144 VAL A O 1
ATOM 1093 N N . PRO A 1 145 ? 5.858 -3.091 3.190 1.00 77.38 145 PRO A N 1
ATOM 1094 C CA . PRO A 1 145 ? 6.075 -4.150 4.166 1.00 77.38 145 PRO A CA 1
ATOM 1095 C C . PRO A 1 145 ? 6.434 -3.569 5.540 1.00 77.38 145 PRO A C 1
ATOM 1097 O O . PRO A 1 145 ? 6.661 -2.367 5.700 1.00 77.38 145 PRO A O 1
ATOM 1100 N N . ARG A 1 146 ? 6.503 -4.406 6.580 1.00 75.38 146 ARG A N 1
ATOM 1101 C CA . ARG A 1 146 ? 6.997 -3.912 7.876 1.00 75.38 146 ARG A CA 1
ATOM 1102 C C . ARG A 1 146 ? 8.379 -3.266 7.678 1.00 75.38 146 ARG A C 1
ATOM 1104 O O . ARG A 1 146 ? 9.139 -3.767 6.856 1.00 75.38 146 ARG A O 1
ATOM 1111 N N . PRO A 1 147 ? 8.729 -2.194 8.412 1.00 65.88 147 PRO A N 1
ATOM 1112 C CA . PRO A 1 147 ? 9.998 -1.490 8.209 1.00 65.88 147 PRO A CA 1
ATOM 1113 C C . PRO A 1 147 ? 11.236 -2.395 8.279 1.00 65.88 147 PRO A C 1
ATOM 1115 O O . PRO A 1 147 ? 12.205 -2.142 7.574 1.00 65.88 147 PRO A O 1
ATOM 1118 N N . SER A 1 148 ? 11.182 -3.467 9.080 1.00 65.44 148 SER A N 1
ATOM 1119 C CA . SER A 1 148 ? 12.228 -4.495 9.181 1.00 65.44 148 SER A CA 1
ATOM 1120 C C . SER A 1 148 ? 12.416 -5.325 7.909 1.00 65.44 148 SER A C 1
ATOM 1122 O O . SER A 1 148 ? 13.486 -5.884 7.701 1.00 65.44 148 SER A O 1
ATOM 1124 N N . ASP A 1 149 ? 11.385 -5.394 7.069 1.00 64.00 149 ASP A N 1
ATOM 1125 C CA . ASP A 1 149 ? 11.292 -6.286 5.918 1.00 64.00 149 ASP A CA 1
ATOM 1126 C C . ASP A 1 149 ? 11.189 -5.487 4.608 1.00 64.00 149 ASP A C 1
ATOM 1128 O O . ASP A 1 149 ? 10.873 -6.055 3.568 1.00 64.00 149 ASP A O 1
ATOM 1132 N N . ASN A 1 150 ? 11.395 -4.166 4.632 1.00 66.88 150 ASN A N 1
ATOM 1133 C CA . ASN A 1 150 ? 11.278 -3.338 3.436 1.00 66.88 150 ASN A CA 1
ATOM 1134 C C . ASN A 1 150 ? 12.496 -3.539 2.523 1.00 66.88 150 ASN A C 1
ATOM 1136 O O . ASN A 1 150 ? 13.481 -2.808 2.591 1.00 66.88 150 ASN A O 1
ATOM 1140 N N . THR A 1 151 ? 12.411 -4.552 1.667 1.00 67.00 15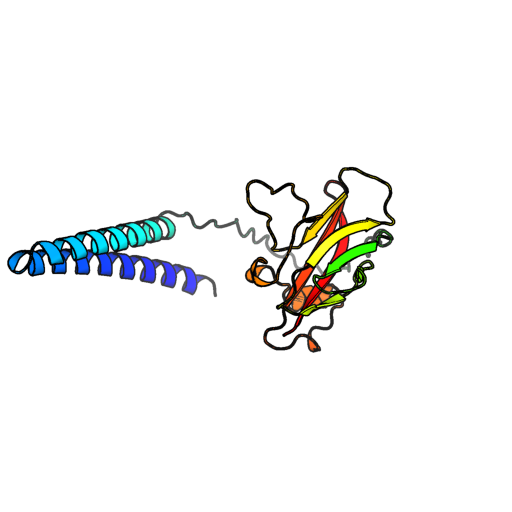1 THR A N 1
ATOM 1141 C CA . THR A 1 151 ? 13.448 -4.918 0.694 1.00 67.00 151 THR A CA 1
ATOM 1142 C C . THR A 1 151 ? 13.313 -4.160 -0.632 1.00 67.00 151 THR A C 1
ATOM 1144 O O . THR A 1 151 ? 14.073 -4.406 -1.564 1.00 67.00 151 THR A O 1
ATOM 1147 N N . GLY A 1 152 ? 12.349 -3.235 -0.741 1.00 72.00 152 GLY A N 1
ATOM 1148 C CA . GLY A 1 152 ? 12.032 -2.532 -1.988 1.00 72.00 152 GLY A CA 1
ATOM 1149 C C . GLY A 1 152 ? 11.287 -3.386 -3.023 1.00 72.00 152 GLY A C 1
ATOM 1150 O O . GLY A 1 152 ? 11.035 -2.901 -4.126 1.00 72.00 152 GLY A O 1
ATOM 1151 N N . GLN A 1 153 ? 10.930 -4.627 -2.673 1.00 82.81 153 GLN A N 1
ATOM 1152 C CA . GLN A 1 153 ? 10.062 -5.516 -3.441 1.00 82.81 153 GLN A CA 1
ATOM 1153 C C . GLN A 1 153 ? 8.885 -5.994 -2.584 1.00 82.81 153 GLN A C 1
ATOM 1155 O O . GLN A 1 153 ? 9.033 -6.226 -1.387 1.00 82.81 153 GLN A O 1
ATOM 1160 N N . ASP A 1 154 ? 7.742 -6.217 -3.226 1.00 85.31 154 ASP A N 1
ATOM 1161 C CA . ASP A 1 154 ? 6.515 -6.684 -2.571 1.00 85.31 154 ASP A CA 1
ATOM 1162 C C . ASP A 1 154 ? 6.196 -8.159 -2.865 1.00 85.31 154 ASP A C 1
ATOM 1164 O O . ASP A 1 154 ? 5.176 -8.694 -2.421 1.00 85.31 154 ASP A O 1
ATOM 1168 N N . ILE A 1 155 ? 7.084 -8.845 -3.588 1.00 87.12 155 ILE A N 1
ATOM 1169 C CA . ILE A 1 155 ? 6.981 -10.281 -3.853 1.00 87.12 155 ILE A CA 1
ATOM 1170 C C . ILE A 1 155 ? 7.119 -11.066 -2.542 1.00 87.12 155 ILE A C 1
ATOM 1172 O O . ILE A 1 155 ? 8.012 -10.821 -1.738 1.00 87.12 155 ILE A O 1
ATOM 1176 N N . GLY A 1 156 ? 6.220 -12.028 -2.329 1.00 85.31 156 GLY A N 1
ATOM 1177 C CA . GLY A 1 156 ? 6.206 -12.911 -1.162 1.00 85.31 156 GLY A CA 1
ATOM 1178 C C . GLY A 1 156 ? 5.463 -12.363 0.059 1.00 85.31 156 GLY A C 1
ATOM 1179 O O . GLY A 1 156 ? 5.165 -13.135 0.972 1.00 85.31 156 GLY A O 1
ATOM 1180 N N . TYR A 1 157 ? 5.087 -11.080 0.076 1.00 88.31 157 TYR A N 1
ATOM 1181 C CA . TYR A 1 157 ? 4.376 -10.495 1.214 1.00 88.31 157 TYR A CA 1
ATOM 1182 C C . TYR A 1 157 ? 2.858 -10.739 1.146 1.00 88.31 157 TYR A C 1
ATOM 1184 O O . TYR A 1 157 ? 2.251 -10.652 0.075 1.00 88.31 157 TYR A O 1
ATOM 1192 N N . PRO A 1 158 ? 2.199 -11.021 2.286 1.00 88.06 158 PRO A N 1
ATOM 1193 C CA . PRO A 1 158 ? 0.745 -11.044 2.367 1.00 88.06 158 PRO A CA 1
ATOM 1194 C C . PRO A 1 158 ? 0.192 -9.613 2.414 1.00 88.06 158 PRO A C 1
ATOM 1196 O O . PRO A 1 158 ? 0.419 -8.860 3.372 1.00 88.06 158 PRO A O 1
ATOM 1199 N N . ILE A 1 159 ? -0.566 -9.260 1.381 1.00 89.69 159 ILE A N 1
ATOM 1200 C CA . ILE A 1 159 ? -1.155 -7.942 1.163 1.00 89.69 159 ILE A CA 1
ATOM 1201 C C . ILE A 1 159 ? -2.668 -8.050 1.334 1.00 89.69 159 ILE A C 1
ATOM 1203 O O . ILE A 1 159 ? -3.317 -8.919 0.757 1.00 89.69 159 ILE A O 1
ATOM 1207 N N . SER A 1 160 ? -3.243 -7.148 2.120 1.00 90.25 160 SER A N 1
ATOM 1208 C CA . SER A 1 160 ? -4.690 -6.970 2.228 1.00 90.25 160 SER A CA 1
ATOM 1209 C C . SER A 1 160 ? -5.036 -5.504 2.022 1.00 90.25 160 SER A C 1
ATOM 1211 O O . SER A 1 160 ? -4.209 -4.626 2.286 1.00 90.25 160 SER A O 1
ATOM 1213 N N . PHE A 1 161 ? -6.262 -5.225 1.578 1.00 87.50 161 PHE A N 1
ATOM 1214 C CA . PHE A 1 161 ? -6.704 -3.866 1.255 1.00 87.50 161 PHE A CA 1
ATOM 1215 C C . PHE A 1 161 ? -6.451 -2.862 2.394 1.00 87.50 161 PHE A C 1
ATOM 1217 O O . PHE A 1 161 ? -5.955 -1.760 2.164 1.00 87.50 161 PHE A O 1
ATOM 1224 N N . GLY A 1 162 ? -6.707 -3.266 3.643 1.00 86.19 162 GLY A N 1
ATOM 1225 C CA . GLY A 1 162 ? -6.496 -2.421 4.824 1.00 86.19 162 GLY A CA 1
ATOM 1226 C C . GLY A 1 162 ? -5.032 -2.051 5.101 1.00 86.19 162 GLY A C 1
ATOM 1227 O O . GLY A 1 162 ? -4.781 -1.092 5.825 1.00 86.19 162 GLY A O 1
ATOM 1228 N N . ARG A 1 163 ? -4.060 -2.773 4.528 1.00 86.88 163 ARG A N 1
ATOM 1229 C CA . ARG A 1 163 ? -2.622 -2.476 4.672 1.00 86.88 163 ARG A CA 1
ATOM 1230 C C . ARG A 1 163 ? -2.085 -1.560 3.573 1.00 86.88 163 ARG A C 1
ATOM 1232 O O . ARG A 1 163 ? -0.940 -1.125 3.661 1.00 86.88 163 ARG A O 1
ATOM 1239 N N . ILE A 1 164 ? -2.893 -1.255 2.559 1.00 89.06 164 ILE A N 1
ATOM 1240 C CA . ILE A 1 164 ? -2.522 -0.355 1.469 1.00 89.06 164 ILE A CA 1
ATOM 1241 C C . ILE A 1 164 ? -2.889 1.079 1.863 1.00 89.06 164 ILE A C 1
ATOM 1243 O O . ILE A 1 164 ? -3.995 1.362 2.333 1.00 89.06 164 ILE A O 1
ATOM 1247 N N . GLN A 1 165 ? -1.963 2.012 1.657 1.00 88.44 165 GLN A N 1
ATOM 1248 C CA . GLN A 1 165 ? -2.172 3.436 1.877 1.00 88.44 165 GLN A CA 1
ATOM 1249 C C . GLN A 1 165 ? -3.196 3.975 0.882 1.00 88.44 165 GLN A C 1
ATOM 1251 O O . GLN A 1 165 ? -2.898 4.321 -0.254 1.00 88.44 165 GLN A O 1
ATOM 1256 N N . GLN A 1 166 ? -4.414 4.132 1.371 1.00 87.62 166 GLN A N 1
ATOM 1257 C CA . GLN A 1 166 ? -5.599 4.528 0.619 1.00 87.62 166 GLN A CA 1
ATOM 1258 C C . GLN A 1 166 ? -5.496 5.868 -0.126 1.00 87.62 166 GLN A C 1
ATOM 1260 O O . GLN A 1 166 ? -6.224 6.088 -1.090 1.00 87.62 166 GLN A O 1
ATOM 1265 N N . ARG A 1 167 ? -4.594 6.752 0.314 1.00 87.19 167 ARG A N 1
ATOM 1266 C CA . ARG A 1 167 ? -4.255 8.033 -0.334 1.00 87.19 167 ARG A CA 1
ATOM 1267 C C . ARG A 1 167 ? -3.401 7.886 -1.600 1.00 87.19 167 ARG A C 1
ATOM 1269 O O . ARG A 1 167 ? -3.190 8.866 -2.297 1.00 87.19 167 ARG A O 1
ATOM 1276 N N . LYS A 1 168 ? -2.833 6.700 -1.828 1.00 89.38 168 LYS A N 1
ATOM 1277 C CA . LYS A 1 168 ? -2.017 6.350 -2.999 1.00 89.38 168 LYS A CA 1
ATOM 1278 C C . LYS A 1 168 ? -2.822 5.603 -4.067 1.00 89.38 168 LYS A C 1
ATOM 1280 O O . LYS A 1 168 ? -2.236 5.138 -5.037 1.00 89.38 168 LYS A O 1
ATOM 1285 N N . ALA A 1 169 ? -4.135 5.476 -3.871 1.00 88.50 169 ALA A N 1
ATOM 1286 C CA . ALA A 1 169 ? -5.030 5.007 -4.917 1.00 88.50 169 ALA A CA 1
ATOM 1287 C C . ALA A 1 169 ? -4.948 5.949 -6.124 1.00 88.50 169 ALA A C 1
ATOM 1289 O O . ALA A 1 169 ? -4.780 7.159 -5.955 1.00 88.50 169 ALA A O 1
ATOM 1290 N N . MET A 1 170 ? -5.071 5.380 -7.318 1.00 85.50 170 MET A N 1
ATOM 1291 C CA . MET A 1 170 ? -5.031 6.136 -8.560 1.00 85.50 170 MET A CA 1
ATOM 1292 C C . MET A 1 170 ? -6.211 7.099 -8.635 1.00 85.50 170 MET A C 1
ATOM 1294 O O . MET A 1 170 ? -7.346 6.775 -8.278 1.00 85.50 170 MET A O 1
ATOM 1298 N N . THR A 1 171 ? -5.927 8.303 -9.109 1.00 85.62 171 THR A N 1
ATOM 1299 C CA . THR A 1 171 ? -6.949 9.302 -9.416 1.00 85.62 171 THR A CA 1
ATOM 1300 C C . THR A 1 171 ? -7.656 8.971 -10.731 1.00 85.62 171 THR A C 1
ATOM 1302 O O . THR A 1 171 ? -7.123 8.259 -11.580 1.00 85.62 171 THR A O 1
ATOM 1305 N N . ALA A 1 172 ? -8.847 9.539 -10.939 1.00 79.69 172 ALA A N 1
ATOM 1306 C CA . ALA A 1 172 ? -9.590 9.396 -12.193 1.00 79.69 172 ALA A CA 1
ATOM 1307 C C . ALA A 1 172 ? -8.748 9.775 -13.425 1.00 79.69 172 ALA A C 1
ATOM 1309 O O . ALA A 1 172 ? -8.799 9.102 -14.451 1.00 79.69 172 ALA A O 1
ATOM 131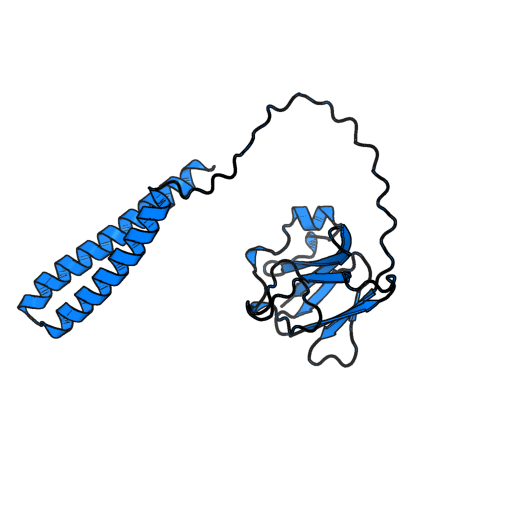0 N N . ASP A 1 173 ? -7.943 10.831 -13.327 1.00 80.88 173 ASP A N 1
ATOM 1311 C CA . ASP A 1 173 ? -7.111 11.274 -14.444 1.00 80.88 173 ASP A CA 1
ATOM 1312 C C . ASP A 1 173 ? -5.937 10.327 -14.710 1.00 80.88 173 ASP A C 1
ATOM 1314 O O . ASP A 1 173 ? -5.581 10.112 -15.867 1.00 80.88 173 ASP A O 1
ATOM 1318 N N . GLU A 1 174 ? -5.357 9.721 -13.672 1.00 82.06 174 GLU A N 1
ATOM 1319 C CA . GLU A 1 174 ? -4.334 8.681 -13.831 1.00 82.06 174 GLU A CA 1
ATOM 1320 C C . GLU A 1 174 ? -4.921 7.423 -14.470 1.00 82.06 174 GLU A C 1
ATOM 1322 O O . GLU A 1 174 ? -4.344 6.914 -15.426 1.00 82.06 174 GLU A O 1
ATOM 1327 N N . CYS A 1 175 ? -6.093 6.970 -14.022 1.00 81.19 175 CYS A N 1
ATOM 1328 C CA . CYS A 1 175 ? -6.788 5.841 -14.638 1.00 81.19 175 CYS A CA 1
ATOM 1329 C C . CYS A 1 175 ? -7.046 6.084 -16.137 1.00 81.19 175 CYS A C 1
ATOM 1331 O O . CYS A 1 175 ? -6.673 5.252 -16.961 1.00 81.19 175 CYS A O 1
ATOM 1333 N N . ARG A 1 176 ? -7.566 7.264 -16.516 1.00 80.69 176 ARG A N 1
ATOM 1334 C CA . ARG A 1 176 ? -7.794 7.628 -17.931 1.00 80.69 176 ARG A CA 1
ATOM 1335 C C . ARG A 1 176 ? -6.520 7.605 -18.768 1.00 80.69 176 ARG A C 1
ATOM 1337 O O . ARG A 1 176 ? -6.558 7.176 -19.916 1.00 80.69 176 ARG A O 1
ATOM 1344 N N . ARG A 1 177 ? -5.393 8.070 -18.216 1.00 81.12 177 ARG A N 1
ATOM 1345 C CA . ARG A 1 177 ? -4.094 8.052 -18.916 1.00 81.12 177 ARG A CA 1
ATOM 1346 C C . ARG A 1 177 ? -3.607 6.638 -19.208 1.00 81.12 177 ARG A C 1
ATOM 1348 O O . ARG A 1 177 ? -2.902 6.450 -20.190 1.00 81.12 177 ARG A O 1
ATOM 1355 N N . HIS A 1 178 ? -3.989 5.681 -18.371 1.00 77.50 178 HIS A N 1
ATOM 1356 C CA . HIS A 1 178 ? -3.669 4.268 -18.534 1.00 77.50 178 HIS A CA 1
ATOM 1357 C C . HIS A 1 178 ? -4.770 3.479 -19.264 1.00 77.50 178 HIS A C 1
ATOM 1359 O O . HIS A 1 178 ? -4.702 2.260 -19.318 1.00 77.50 178 HIS A O 1
ATOM 1365 N N . GLY A 1 179 ? -5.781 4.151 -19.833 1.00 73.50 179 GLY A N 1
ATOM 1366 C CA . GLY A 1 179 ? -6.869 3.491 -20.564 1.00 73.50 179 GLY A CA 1
ATOM 1367 C C . GLY A 1 179 ? -7.871 2.740 -19.679 1.00 73.50 179 GLY A C 1
ATOM 1368 O O . GLY A 1 179 ? -8.717 2.024 -20.204 1.00 73.50 179 GLY A O 1
ATOM 1369 N N . ILE A 1 180 ? -7.807 2.925 -18.358 1.00 74.94 180 ILE A N 1
ATOM 1370 C CA . ILE A 1 180 ? -8.726 2.313 -17.396 1.00 74.94 180 ILE A CA 1
ATOM 1371 C C . ILE A 1 180 ? -10.048 3.077 -17.432 1.00 74.94 180 ILE A C 1
ATOM 1373 O O . ILE A 1 180 ? -10.083 4.301 -17.244 1.00 74.94 180 ILE A O 1
ATOM 1377 N N . ASP A 1 181 ? -11.146 2.357 -17.649 1.00 69.62 181 ASP A N 1
ATOM 1378 C CA . ASP A 1 181 ? -12.464 2.969 -17.738 1.00 69.62 181 ASP A CA 1
ATOM 1379 C C . ASP A 1 181 ? -12.986 3.389 -16.358 1.00 69.62 181 ASP A C 1
ATOM 1381 O O . ASP A 1 181 ? -13.548 2.619 -15.579 1.00 69.62 181 ASP A O 1
ATOM 1385 N N . VAL A 1 182 ? -12.826 4.679 -16.076 1.00 67.19 182 VAL A N 1
ATOM 1386 C CA . VAL A 1 182 ? -13.238 5.313 -14.820 1.00 67.19 182 VAL A CA 1
ATOM 1387 C C . VAL A 1 182 ? -14.755 5.311 -14.636 1.00 67.19 182 VAL A C 1
ATOM 1389 O O . VAL A 1 182 ? -15.220 5.438 -13.506 1.00 67.19 182 VAL A O 1
ATOM 1392 N N . SER A 1 183 ? -15.543 5.151 -15.707 1.00 61.75 183 SER A N 1
ATOM 1393 C CA . SER A 1 183 ? -17.003 5.059 -15.590 1.00 61.75 183 SER A CA 1
ATOM 1394 C C . SER A 1 183 ? -17.454 3.789 -14.857 1.00 61.75 183 SER A C 1
ATOM 1396 O O . SER A 1 183 ? -18.515 3.787 -14.231 1.00 61.75 183 SER A O 1
ATOM 1398 N N . HIS A 1 184 ? -16.607 2.753 -14.838 1.00 60.00 184 HIS A N 1
ATOM 1399 C CA . HIS A 1 184 ? -16.828 1.509 -14.105 1.00 60.00 184 HIS A CA 1
ATOM 1400 C C . HIS A 1 184 ? -16.325 1.541 -12.653 1.00 60.00 184 HIS A C 1
ATOM 1402 O O . HIS A 1 184 ? -16.497 0.543 -11.953 1.00 60.00 184 HIS A O 1
ATOM 1408 N N . ILE A 1 185 ? -15.721 2.645 -12.189 1.00 65.19 185 ILE A N 1
ATOM 1409 C CA . ILE A 1 185 ? -15.267 2.801 -10.799 1.00 65.19 185 ILE A CA 1
ATOM 1410 C C . ILE A 1 185 ? -16.411 3.396 -9.975 1.00 65.19 185 ILE A C 1
ATOM 1412 O O . ILE A 1 185 ? -16.687 4.598 -10.021 1.00 65.19 185 ILE A O 1
ATOM 1416 N N . LYS A 1 186 ? -17.095 2.549 -9.204 1.00 70.00 186 LYS A N 1
ATOM 1417 C CA . LYS A 1 186 ? -18.204 2.974 -8.336 1.00 70.00 186 LYS A CA 1
ATOM 1418 C C . LYS A 1 186 ? -17.701 3.728 -7.097 1.00 70.00 186 LYS A C 1
ATOM 1420 O O . LYS A 1 186 ? -16.552 3.556 -6.681 1.00 70.00 186 LYS A O 1
ATOM 1425 N N . PRO A 1 187 ? -18.560 4.533 -6.438 1.00 65.94 187 PRO A N 1
ATOM 1426 C CA . PRO A 1 187 ? -18.220 5.168 -5.168 1.00 65.94 187 PRO A CA 1
ATOM 1427 C C . PRO A 1 187 ? -17.742 4.133 -4.140 1.00 65.94 187 PRO A C 1
ATOM 1429 O O . PRO A 1 187 ? -18.493 3.244 -3.751 1.00 65.94 187 PRO A O 1
ATOM 1432 N N . GLY A 1 188 ? -16.488 4.255 -3.702 1.00 71.12 188 GLY A N 1
ATOM 1433 C CA . GLY A 1 188 ? -15.867 3.344 -2.736 1.00 71.12 188 GLY A CA 1
ATOM 1434 C C . GLY A 1 188 ? -14.938 2.293 -3.348 1.00 71.12 188 GLY A C 1
ATOM 1435 O O . GLY A 1 188 ? -14.142 1.715 -2.605 1.00 71.12 188 GLY A O 1
ATOM 1436 N N . GLU A 1 189 ? -14.967 2.076 -4.662 1.00 80.50 189 GLU A N 1
ATOM 1437 C CA . GLU A 1 189 ? -13.973 1.261 -5.364 1.00 80.50 189 GLU A CA 1
ATOM 1438 C C . GLU A 1 189 ? -12.662 2.030 -5.511 1.00 80.50 189 GLU A C 1
ATOM 1440 O O . GLU A 1 189 ? -12.640 3.262 -5.601 1.00 80.50 189 GLU A O 1
ATOM 1445 N N . LYS A 1 190 ? -11.542 1.305 -5.484 1.00 86.19 190 LYS A N 1
ATOM 1446 C CA . LYS A 1 190 ? -10.216 1.919 -5.576 1.00 86.19 190 LYS A CA 1
ATOM 1447 C C . LYS A 1 190 ? -9.283 1.095 -6.424 1.00 86.19 190 LYS A C 1
ATOM 1449 O O . LYS A 1 190 ? -9.184 -0.113 -6.231 1.00 86.19 190 LYS A O 1
ATOM 1454 N N . VAL A 1 191 ? -8.562 1.788 -7.293 1.00 87.56 191 VAL A N 1
ATOM 1455 C CA . VAL A 1 191 ? -7.574 1.194 -8.185 1.00 87.56 191 VAL A CA 1
ATOM 1456 C C . VAL A 1 191 ? -6.177 1.523 -7.674 1.00 87.56 191 VAL A C 1
ATOM 1458 O O . VAL A 1 191 ? -5.893 2.660 -7.293 1.00 87.56 191 VAL A O 1
ATOM 1461 N N . PHE A 1 192 ? -5.308 0.522 -7.644 1.00 91.38 192 PHE A N 1
ATOM 1462 C CA . PHE A 1 192 ? -3.897 0.658 -7.306 1.00 91.38 192 PHE A CA 1
ATOM 1463 C C . PHE A 1 192 ? -3.038 0.115 -8.436 1.00 91.38 192 PHE A C 1
ATOM 1465 O O . PHE A 1 192 ? -3.439 -0.789 -9.163 1.00 91.38 192 PHE A O 1
ATOM 1472 N N . LYS A 1 193 ? -1.828 0.654 -8.547 1.00 92.31 193 LYS A N 1
ATOM 1473 C CA . LYS A 1 193 ? -0.860 0.264 -9.566 1.00 92.31 193 LYS A CA 1
ATOM 1474 C C . LYS A 1 193 ? 0.210 -0.634 -8.963 1.00 92.31 193 LYS A C 1
ATOM 1476 O O . LYS A 1 193 ? 0.804 -0.282 -7.944 1.00 92.31 193 LYS A O 1
ATOM 1481 N N . ILE A 1 194 ? 0.493 -1.749 -9.616 1.00 91.56 194 ILE A N 1
ATOM 1482 C CA . ILE A 1 194 ? 1.696 -2.546 -9.404 1.00 91.56 194 ILE A CA 1
ATOM 1483 C C . ILE A 1 194 ? 2.694 -2.148 -10.484 1.00 91.56 194 ILE A C 1
ATOM 1485 O O . ILE A 1 194 ? 2.392 -2.179 -11.672 1.00 91.56 194 ILE A O 1
ATOM 1489 N N . GLU A 1 195 ? 3.886 -1.754 -10.070 1.00 91.81 195 GLU A N 1
ATOM 1490 C CA . GLU A 1 195 ? 4.995 -1.422 -10.951 1.00 91.81 195 GLU A CA 1
ATOM 1491 C C . GLU A 1 195 ? 5.945 -2.609 -11.034 1.00 91.81 195 GLU A C 1
ATOM 1493 O O . GLU A 1 195 ? 6.456 -3.066 -10.009 1.00 91.81 195 GLU A O 1
ATOM 1498 N N . ILE A 1 196 ? 6.208 -3.076 -12.251 1.00 89.12 196 ILE A N 1
ATOM 1499 C CA . ILE A 1 196 ? 7.293 -4.011 -12.523 1.00 89.12 196 ILE A CA 1
ATOM 1500 C C . ILE A 1 196 ? 8.526 -3.189 -12.871 1.00 89.12 196 ILE A C 1
ATOM 1502 O O . ILE A 1 196 ? 8.507 -2.396 -13.812 1.00 89.12 196 ILE A O 1
ATOM 1506 N N . LYS A 1 197 ? 9.587 -3.345 -12.081 1.00 88.62 197 LYS A N 1
ATOM 1507 C CA . LYS A 1 197 ? 10.841 -2.605 -12.236 1.00 88.62 197 LYS A CA 1
ATOM 1508 C C . LYS A 1 197 ? 12.005 -3.556 -12.426 1.00 88.62 197 LYS A C 1
ATOM 1510 O O . LYS A 1 197 ? 12.053 -4.603 -11.786 1.00 88.62 197 LYS A O 1
ATOM 1515 N N . GLN A 1 198 ? 12.970 -3.143 -13.230 1.00 85.19 198 GLN A N 1
ATOM 1516 C CA . GLN A 1 198 ? 14.284 -3.766 -13.329 1.00 85.19 198 GLN A CA 1
ATOM 1517 C C . GLN A 1 198 ? 15.311 -2.647 -13.188 1.00 85.19 198 GLN A C 1
ATOM 1519 O O . GLN A 1 198 ? 15.251 -1.653 -13.905 1.00 85.19 198 GLN A O 1
ATOM 1524 N N . LYS A 1 199 ? 16.219 -2.767 -12.214 1.00 83.25 199 LYS A N 1
ATOM 1525 C CA . LYS A 1 199 ? 17.090 -1.658 -11.774 1.00 83.25 199 LYS A CA 1
ATOM 1526 C C . LYS A 1 199 ? 16.274 -0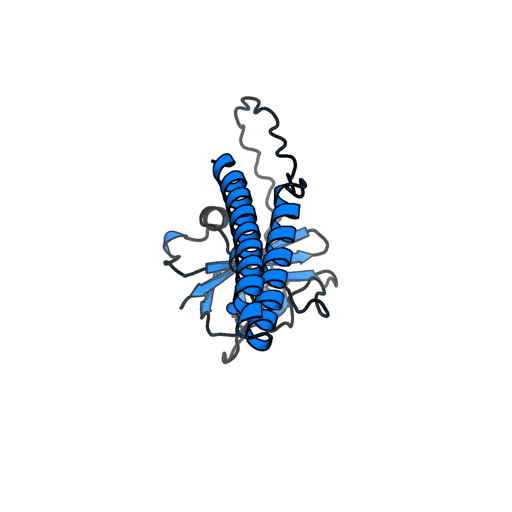.409 -11.407 1.00 83.25 199 LYS A C 1
ATOM 1528 O O . LYS A 1 199 ? 15.516 -0.478 -10.440 1.00 83.25 199 LYS A O 1
ATOM 1533 N N . ASP A 1 200 ? 16.413 0.688 -12.143 1.00 81.50 200 ASP A N 1
ATOM 1534 C CA . ASP A 1 200 ? 15.667 1.937 -11.938 1.00 81.50 200 ASP A CA 1
ATOM 1535 C C . ASP A 1 200 ? 14.584 2.162 -13.001 1.00 81.50 200 ASP A C 1
ATOM 1537 O O . ASP A 1 200 ? 13.771 3.080 -12.875 1.00 81.50 200 ASP A O 1
ATOM 1541 N N . ASP A 1 201 ? 14.516 1.277 -13.997 1.00 83.00 201 ASP A N 1
ATOM 1542 C CA . ASP A 1 201 ? 13.571 1.370 -15.096 1.00 83.00 201 ASP A CA 1
ATOM 1543 C C . ASP A 1 201 ? 12.261 0.664 -14.749 1.00 83.00 201 ASP A C 1
ATOM 1545 O O . ASP A 1 201 ? 12.221 -0.434 -14.181 1.00 83.00 201 ASP A O 1
ATOM 1549 N N . VAL A 1 202 ? 11.159 1.315 -15.106 1.00 85.69 202 VAL A N 1
ATOM 1550 C CA . VAL A 1 202 ? 9.817 0.743 -15.034 1.00 85.69 202 VAL A CA 1
ATOM 1551 C C . VAL A 1 202 ? 9.562 -0.006 -16.336 1.00 85.69 202 VAL A C 1
ATOM 1553 O O . VAL A 1 202 ? 9.461 0.609 -17.392 1.00 85.69 202 VAL A O 1
ATOM 1556 N N . LEU A 1 203 ? 9.443 -1.329 -16.249 1.00 84.75 203 LEU A N 1
ATOM 1557 C CA . LEU A 1 203 ? 9.182 -2.199 -17.398 1.00 84.75 203 LEU A CA 1
ATOM 1558 C C . LEU A 1 203 ? 7.701 -2.245 -17.779 1.00 84.75 203 LEU A C 1
ATOM 1560 O O . LEU A 1 203 ? 7.367 -2.496 -18.932 1.00 84.75 203 LEU A O 1
ATOM 1564 N N . GLY A 1 204 ? 6.816 -2.015 -16.809 1.00 87.19 204 GLY A N 1
ATOM 1565 C CA . GLY A 1 204 ? 5.385 -1.902 -17.053 1.00 87.19 204 GLY A CA 1
ATOM 1566 C C . GLY A 1 204 ? 4.552 -1.953 -15.782 1.00 87.19 204 GLY A C 1
ATOM 1567 O O . GLY A 1 204 ? 5.066 -1.863 -14.656 1.00 87.19 204 GLY A O 1
ATOM 1568 N N . HIS A 1 205 ? 3.241 -2.062 -15.978 1.00 90.06 205 HIS A N 1
ATOM 1569 C CA . HIS A 1 205 ? 2.249 -1.905 -14.927 1.00 90.06 205 HIS A CA 1
ATOM 1570 C C . HIS A 1 205 ? 1.206 -3.019 -14.946 1.00 90.06 205 HIS A C 1
ATOM 1572 O O . HIS A 1 205 ? 0.953 -3.619 -15.980 1.00 90.06 205 HIS A O 1
ATOM 1578 N N . VAL A 1 206 ? 0.616 -3.287 -13.784 1.00 88.88 206 VAL A N 1
ATOM 1579 C CA . VAL A 1 206 ? -0.605 -4.089 -13.618 1.00 88.88 206 VAL A CA 1
ATOM 1580 C C . VAL A 1 206 ? -1.514 -3.323 -12.667 1.00 88.88 206 VAL A C 1
ATOM 1582 O O . VAL A 1 206 ? -1.031 -2.736 -11.694 1.00 88.88 206 VAL A O 1
ATOM 1585 N N . PHE A 1 207 ? -2.816 -3.320 -12.912 1.00 90.25 207 PHE A N 1
ATOM 1586 C CA . PHE A 1 207 ? -3.781 -2.570 -12.119 1.00 90.25 207 PHE A CA 1
ATOM 1587 C C . PHE A 1 207 ? -4.611 -3.505 -11.239 1.00 90.25 207 PHE A C 1
ATOM 1589 O O . PHE A 1 207 ? -5.106 -4.535 -11.681 1.00 90.25 207 PHE A O 1
ATOM 1596 N N . LEU A 1 208 ? -4.757 -3.148 -9.964 1.00 89.06 208 LEU A N 1
ATOM 1597 C CA . LEU A 1 208 ? -5.609 -3.846 -9.004 1.00 89.06 208 LEU A CA 1
ATOM 1598 C C . LEU A 1 208 ? -6.795 -2.964 -8.642 1.00 89.06 208 LEU A C 1
ATOM 1600 O O . LEU A 1 208 ? -6.618 -1.948 -7.965 1.00 89.06 208 LEU A O 1
ATOM 1604 N N . LYS A 1 209 ? -7.999 -3.375 -9.023 1.00 87.00 209 LYS A N 1
ATOM 1605 C CA . LYS A 1 209 ? -9.247 -2.734 -8.620 1.00 87.00 209 LYS A CA 1
ATOM 1606 C C . LYS A 1 209 ? -9.863 -3.483 -7.447 1.00 87.00 209 LYS A C 1
ATOM 1608 O O . LYS A 1 209 ? -10.142 -4.675 -7.522 1.00 87.00 209 LYS A O 1
ATOM 1613 N N . PHE A 1 210 ? -10.096 -2.777 -6.348 1.00 84.12 210 PHE A N 1
ATOM 1614 C CA . PHE A 1 210 ? -10.753 -3.340 -5.177 1.00 84.12 210 PHE A CA 1
ATOM 1615 C C . PHE A 1 210 ? -12.245 -3.029 -5.159 1.00 84.12 210 PHE A C 1
ATOM 1617 O O . PHE A 1 210 ? -12.632 -1.860 -5.067 1.00 8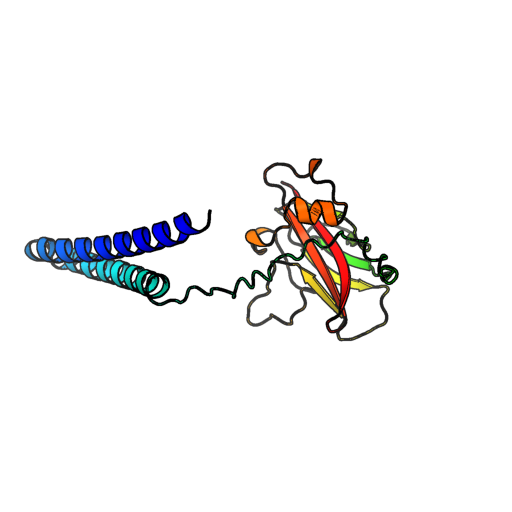4.12 210 PHE A O 1
ATOM 1624 N N . VAL A 1 211 ? -13.047 -4.092 -5.163 1.00 82.25 211 VAL A N 1
ATOM 1625 C CA . VAL A 1 211 ? -14.516 -4.075 -5.125 1.00 82.25 211 VAL A CA 1
ATOM 1626 C C . VAL A 1 211 ? -15.034 -4.610 -3.781 1.00 82.25 211 VAL A C 1
ATOM 1628 O O . VAL A 1 211 ? -14.317 -5.330 -3.075 1.00 82.25 211 VAL A O 1
ATOM 1631 N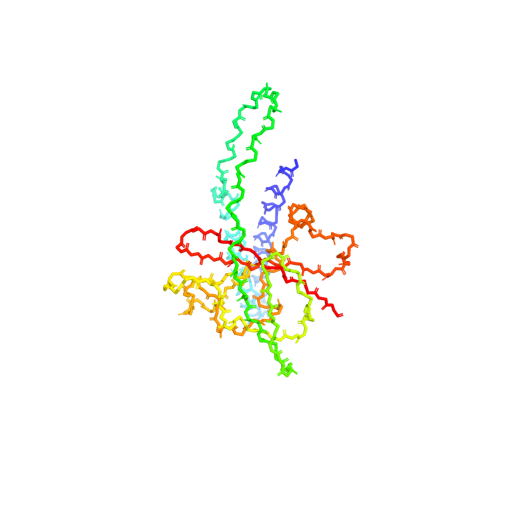 N . ASP A 1 212 ? -16.240 -4.202 -3.381 1.00 68.75 212 ASP A N 1
ATOM 1632 C CA . ASP A 1 212 ? -16.901 -4.650 -2.138 1.00 68.75 212 ASP A CA 1
ATOM 1633 C C . ASP A 1 212 ? -17.746 -5.912 -2.327 1.00 68.75 212 ASP A C 1
ATOM 1635 O O . ASP A 1 212 ? -18.498 -5.975 -3.325 1.00 68.75 212 ASP A O 1
#

Radius of gyration: 25.28 Å; chains: 1; bounding box: 36×54×78 Å

pLDDT: mean 75.66, std 17.12, range [31.58, 92.31]

Sequence (212 aa):
MLMWTDTAEKLLALFVLGLGILILMLADIIARFNRTKAWICVVLGALFFGVGGYYAYLAFTEYSAKMPNVATPTPAVTRQQPAAVPAAPPADFKLVISVSGASAPIIALPDDEIELSKRVTFTLKEIRGLPPDPTTRANLVGFVPRPSDNTGQDIGYPISFGRIQQRKAMTADECRRHGIDVSHIKPGEKVFKIEIKQKDDVLGHVFLKFVD